Protein AF-A0AAN6QM24-F1 (afdb_monomer)

Secondary structure (DSSP, 8-state):
-HHHHHHHHHHHHHHS---------------------------SSTT-SS-----TTS-------HHHHHHHHHHHHHHHHHHHHHS-BTTB-TTTTS-TT-TT--HHHHS-HHHHHHHHHHHHHHT--TTTHHHHHHHHHHHHHHHHT-TTGGG--HHHHHHHHHHHHHHHHHHHHS--HHHHHHHHHHHHHHHHHHHHHHHHH-GGGGTTTTT---TTTTTTS-HHHHHHHHHHHHHHHHHHHHHHHHHHHHHHHHHS--S-HHHHHT--EE-BHHHHT--SHHHHHHHHHHS---EE-TT--HHHHHHS-GGGB-HHHHHHHHHHH-HHHHHHHHGGG-

Organism: NCBI:txid2074819

Structure (mmCIF, N/CA/C/O backbone):
data_AF-A0AAN6QM24-F1
#
_entry.id   AF-A0AAN6QM24-F1
#
loop_
_atom_site.group_PDB
_atom_site.id
_atom_site.type_symbol
_atom_site.label_atom_id
_atom_site.label_alt_id
_atom_site.label_comp_id
_atom_site.label_asym_id
_atom_site.label_entity_id
_atom_site.label_seq_id
_atom_site.pdbx_PDB_ins_code
_atom_site.Cartn_x
_atom_site.Cartn_y
_atom_site.Cartn_z
_atom_site.occupancy
_atom_site.B_iso_or_equiv
_atom_site.auth_seq_id
_atom_site.auth_comp_id
_atom_site.auth_asym_id
_atom_site.auth_atom_id
_atom_site.pdbx_PDB_model_num
ATOM 1 N N . MET A 1 1 ? -23.789 6.899 7.681 1.00 49.16 1 MET A N 1
ATOM 2 C CA . MET A 1 1 ? -23.040 5.929 8.513 1.00 49.16 1 MET A CA 1
ATOM 3 C C . MET A 1 1 ? -23.593 4.501 8.429 1.00 49.16 1 MET A C 1
ATOM 5 O O . MET A 1 1 ? -22.771 3.600 8.498 1.00 49.16 1 MET A O 1
ATOM 9 N N . SER A 1 2 ? -24.904 4.261 8.225 1.00 63.81 2 SER A N 1
ATOM 10 C CA . SER A 1 2 ? -25.456 2.887 8.166 1.00 63.81 2 SER A CA 1
ATOM 11 C C . SER A 1 2 ? -24.995 2.072 6.949 1.00 63.81 2 SER A C 1
ATOM 13 O O . SER A 1 2 ? -24.494 0.975 7.130 1.00 63.81 2 SER A O 1
ATOM 15 N N . ALA A 1 3 ? -25.017 2.632 5.733 1.00 61.34 3 ALA A N 1
ATOM 16 C CA . ALA A 1 3 ? -24.762 1.868 4.502 1.00 61.34 3 ALA A CA 1
ATOM 17 C C . ALA A 1 3 ? -23.391 1.156 4.431 1.00 61.34 3 ALA A C 1
ATOM 19 O O . ALA A 1 3 ? -23.300 0.043 3.916 1.00 61.34 3 ALA A O 1
ATOM 20 N N . PHE A 1 4 ? -22.323 1.764 4.962 1.00 67.75 4 PHE A N 1
ATOM 21 C CA . PHE A 1 4 ? -21.000 1.125 5.004 1.00 67.75 4 PHE A CA 1
ATOM 22 C C . PHE A 1 4 ? -20.905 0.053 6.096 1.00 67.75 4 PHE A C 1
ATOM 24 O O . PHE A 1 4 ? -20.277 -0.984 5.899 1.00 67.75 4 PHE A O 1
ATOM 31 N N . GLN A 1 5 ? -21.555 0.281 7.240 1.00 71.38 5 GLN A N 1
ATOM 32 C CA . GLN A 1 5 ? -21.643 -0.718 8.301 1.00 71.38 5 GLN A CA 1
ATOM 33 C C . GLN A 1 5 ? -22.450 -1.931 7.817 1.00 71.38 5 GLN A C 1
ATOM 35 O O . GLN A 1 5 ? -22.009 -3.059 8.005 1.00 71.38 5 GLN A O 1
ATOM 40 N N . ASP A 1 6 ? -23.551 -1.705 7.098 1.00 64.94 6 ASP A N 1
ATOM 41 C CA . ASP A 1 6 ? -24.353 -2.749 6.452 1.00 64.94 6 ASP A CA 1
ATOM 42 C C . ASP A 1 6 ? -23.541 -3.501 5.387 1.00 64.94 6 ASP A C 1
ATOM 44 O O . ASP A 1 6 ? -23.640 -4.721 5.264 1.00 64.94 6 ASP A O 1
ATOM 48 N N . PHE A 1 7 ? -22.687 -2.795 4.639 1.00 73.94 7 PHE A N 1
ATOM 49 C CA . PHE A 1 7 ? -21.752 -3.411 3.700 1.00 73.94 7 PHE A CA 1
ATOM 50 C C . PHE A 1 7 ? -20.745 -4.328 4.411 1.00 73.94 7 PHE A C 1
ATOM 52 O O . PHE A 1 7 ? -20.595 -5.482 4.009 1.00 73.94 7 PHE A O 1
ATOM 59 N N . LEU A 1 8 ? -20.101 -3.868 5.489 1.00 70.44 8 LEU A N 1
ATOM 60 C CA . LEU A 1 8 ? -19.164 -4.691 6.262 1.00 70.44 8 LEU A CA 1
ATOM 61 C C . LEU A 1 8 ? -19.859 -5.855 6.988 1.00 70.44 8 LEU A C 1
ATOM 63 O O . LEU A 1 8 ? -19.313 -6.955 7.032 1.00 70.44 8 LEU A O 1
ATOM 67 N N . HIS A 1 9 ? -21.073 -5.658 7.509 1.00 69.00 9 HIS A N 1
ATOM 68 C CA . HIS A 1 9 ? -21.876 -6.748 8.068 1.00 69.00 9 HIS A CA 1
ATOM 69 C C . HIS A 1 9 ? -22.249 -7.775 7.000 1.00 69.00 9 HIS A C 1
ATOM 71 O O . HIS A 1 9 ? -22.127 -8.970 7.252 1.00 69.00 9 HIS A O 1
ATOM 77 N N . GLY A 1 10 ? -22.621 -7.331 5.797 1.00 61.88 10 GLY A N 1
ATOM 78 C CA . GLY A 1 10 ? -22.849 -8.212 4.653 1.00 61.88 10 GLY A CA 1
ATOM 79 C C . GLY A 1 10 ? -21.607 -9.025 4.280 1.00 61.88 10 GLY A C 1
ATOM 80 O O . GLY A 1 10 ? -21.727 -10.208 3.984 1.00 61.88 10 GLY A O 1
ATOM 81 N N . LEU A 1 11 ? -20.408 -8.435 4.360 1.00 61.66 11 LEU A N 1
ATOM 82 C CA . LEU A 1 11 ? -19.149 -9.167 4.169 1.00 61.66 11 LEU A CA 1
ATOM 83 C C . LEU A 1 11 ? -18.913 -10.223 5.253 1.00 61.66 11 LEU A C 1
ATOM 85 O O . LEU A 1 11 ? -18.514 -11.339 4.938 1.00 61.66 11 LEU A O 1
ATOM 89 N N . ASN A 1 12 ? -19.164 -9.882 6.518 1.00 60.09 12 ASN A N 1
ATOM 90 C CA . ASN A 1 12 ? -19.006 -10.820 7.630 1.00 60.09 12 ASN A CA 1
ATOM 91 C C . ASN A 1 12 ? -20.017 -11.979 7.543 1.00 60.09 12 ASN A C 1
ATOM 93 O O . ASN A 1 12 ? -19.652 -13.118 7.814 1.00 60.09 12 ASN A O 1
ATOM 97 N N . ALA A 1 13 ? -21.248 -11.712 7.094 1.00 48.22 13 ALA A N 1
ATOM 98 C CA . ALA A 1 13 ? -22.290 -12.724 6.904 1.00 48.22 13 ALA A CA 1
ATOM 99 C C . ALA A 1 13 ? -22.003 -13.700 5.744 1.00 48.22 13 ALA A C 1
ATOM 101 O O . ALA A 1 13 ? -22.492 -14.825 5.758 1.00 48.22 13 ALA A O 1
ATOM 102 N N . LEU A 1 14 ? -21.207 -13.291 4.750 1.00 44.22 14 LEU A N 1
ATOM 103 C CA . LEU A 1 14 ? -20.779 -14.150 3.636 1.00 44.22 14 LEU A CA 1
ATOM 104 C C . LEU A 1 14 ? -19.553 -15.021 3.978 1.00 44.22 14 LEU A C 1
ATOM 106 O O . LEU A 1 14 ? -19.261 -15.958 3.241 1.00 44.22 14 LEU A O 1
ATOM 110 N N . GLY A 1 15 ? -18.835 -14.718 5.068 1.00 39.12 15 GLY A N 1
ATOM 111 C CA . GLY A 1 15 ? -17.582 -15.381 5.459 1.00 39.12 15 GLY A CA 1
ATOM 112 C C . GLY A 1 15 ? -17.659 -16.293 6.690 1.00 39.12 15 GLY A C 1
ATOM 113 O O . GLY A 1 15 ? -16.655 -16.906 7.039 1.00 39.12 15 GLY A O 1
ATOM 114 N N . GLY A 1 16 ? -18.808 -16.406 7.360 1.00 30.83 16 GLY A N 1
ATOM 115 C CA . GLY A 1 16 ? -18.938 -17.218 8.570 1.00 30.83 16 GLY A CA 1
ATOM 116 C C . GLY A 1 16 ? -20.392 -17.448 8.964 1.00 30.83 16 GLY A C 1
ATOM 117 O O . GLY A 1 16 ? -21.209 -16.531 8.923 1.00 30.83 16 GLY A O 1
ATOM 118 N N . GLY A 1 17 ? -20.704 -18.697 9.317 1.00 30.00 17 GLY A N 1
ATOM 119 C CA . GLY A 1 17 ? -22.020 -19.120 9.778 1.00 30.00 17 GLY A CA 1
ATOM 120 C C . GLY A 1 17 ? -22.522 -18.305 10.970 1.00 30.00 17 GLY A C 1
ATOM 121 O O . GLY A 1 17 ? -21.759 -17.878 11.830 1.00 30.00 17 GLY A O 1
ATOM 122 N N . SER A 1 18 ? -23.836 -18.110 10.958 1.00 30.17 18 SER A N 1
ATOM 123 C CA . SER A 1 18 ? -24.695 -17.516 11.981 1.00 30.17 18 SER A CA 1
ATOM 124 C C . SER A 1 18 ? -24.145 -17.486 13.413 1.00 30.17 18 SER A C 1
ATOM 126 O O . SER A 1 18 ? -24.020 -18.535 14.043 1.00 30.17 18 SER A O 1
ATOM 128 N N . SER A 1 19 ? -24.043 -16.276 13.964 1.00 26.77 19 SER A N 1
ATOM 129 C CA . SER A 1 19 ? -24.206 -16.020 15.398 1.00 26.77 19 SER A CA 1
ATOM 130 C C . SER A 1 19 ? -24.967 -14.708 15.581 1.00 26.77 19 SER A C 1
ATOM 132 O O . SER A 1 19 ? -24.427 -13.616 15.432 1.00 26.77 19 SER A O 1
ATOM 134 N N . THR A 1 20 ? -26.262 -14.818 15.851 1.00 30.14 20 THR A N 1
ATOM 135 C CA . THR A 1 20 ? -27.113 -13.734 16.350 1.00 30.14 20 THR A CA 1
ATOM 136 C C . THR A 1 20 ? -26.843 -13.490 17.832 1.00 30.14 20 THR A C 1
ATOM 138 O O . THR A 1 20 ? -26.965 -14.438 18.602 1.00 30.14 20 THR A O 1
ATOM 141 N N . SER A 1 21 ? -26.650 -12.235 18.254 1.00 27.64 21 SER A N 1
ATOM 142 C CA . SER A 1 21 ? -27.151 -11.773 19.561 1.00 27.64 21 SER A CA 1
ATOM 143 C C . SER A 1 21 ? -27.136 -10.248 19.731 1.00 27.64 21 SER A C 1
ATOM 145 O O . SER A 1 21 ? -26.090 -9.610 19.721 1.00 27.64 21 SER A O 1
ATOM 147 N N . ASN A 1 22 ? -28.355 -9.731 19.892 1.00 24.91 22 ASN A N 1
ATOM 148 C CA . ASN A 1 22 ? -28.888 -8.633 20.706 1.00 24.91 22 ASN A CA 1
ATOM 149 C C . ASN A 1 22 ? -28.034 -7.446 21.205 1.00 24.91 22 ASN A C 1
ATOM 151 O O . ASN A 1 22 ? -27.002 -7.563 21.852 1.00 24.91 22 ASN A O 1
ATOM 155 N N . THR A 1 23 ? -28.676 -6.290 21.014 1.00 30.22 23 THR A N 1
ATOM 156 C CA . THR A 1 23 ? -28.531 -4.953 21.606 1.00 30.22 23 THR A CA 1
ATOM 157 C C . THR A 1 23 ? -28.313 -4.882 23.118 1.00 30.22 23 THR A C 1
ATOM 159 O O . THR A 1 23 ? -29.098 -5.449 23.874 1.00 30.22 23 THR A O 1
ATOM 162 N N . THR A 1 24 ? -27.442 -3.954 23.531 1.00 24.12 24 THR A N 1
ATOM 163 C CA . THR A 1 24 ? -27.661 -3.086 24.704 1.00 24.12 24 THR A CA 1
ATOM 164 C C . THR A 1 24 ? -27.102 -1.687 24.444 1.00 24.12 24 THR A C 1
ATOM 166 O O . THR A 1 24 ? -25.939 -1.511 24.096 1.00 24.12 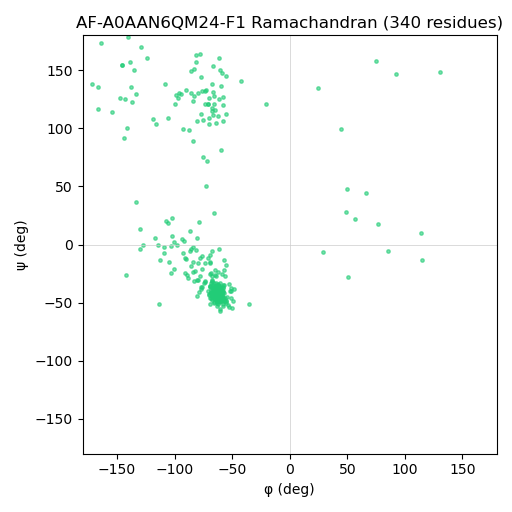24 THR A O 1
ATOM 169 N N . SER A 1 25 ? -27.968 -0.691 24.609 1.00 26.22 25 SER A N 1
ATOM 170 C CA . SER A 1 25 ? -27.684 0.742 24.612 1.00 26.22 25 SER A CA 1
ATOM 171 C C . SER A 1 25 ? -26.951 1.163 25.888 1.00 26.22 25 SER A C 1
ATOM 173 O O . SER A 1 25 ? -27.423 0.852 26.980 1.00 26.22 25 SER A O 1
ATOM 175 N N . ALA A 1 26 ? -25.878 1.946 25.761 1.00 24.28 26 ALA A N 1
ATOM 176 C CA . ALA A 1 26 ? -25.302 2.696 26.873 1.00 24.28 26 ALA A CA 1
ATOM 177 C C . ALA A 1 26 ? -24.935 4.119 26.428 1.00 24.28 26 ALA A C 1
ATOM 179 O O . ALA A 1 26 ? -24.199 4.335 25.467 1.00 24.28 26 ALA A O 1
ATOM 180 N N . SER A 1 27 ? -25.520 5.079 27.136 1.00 25.20 27 SER A N 1
ATOM 181 C CA . SER A 1 27 ? -25.300 6.520 27.080 1.00 25.20 27 SER A CA 1
ATOM 182 C C . SER A 1 27 ? -24.096 6.952 27.920 1.00 25.20 27 SER A C 1
ATOM 184 O O . SER A 1 27 ? -23.860 6.349 28.966 1.00 25.20 27 SER A O 1
ATOM 186 N N . ASN A 1 28 ? -23.457 8.053 27.493 1.00 25.64 28 ASN A N 1
ATOM 187 C CA . ASN A 1 28 ? -22.648 9.060 28.225 1.00 25.64 28 ASN A CA 1
ATOM 188 C C . ASN A 1 28 ? -21.306 9.286 27.507 1.00 25.64 28 ASN A C 1
ATOM 190 O O . ASN A 1 28 ? -20.761 8.365 26.918 1.00 25.64 28 ASN A O 1
ATOM 194 N N . SER A 1 29 ? -20.653 10.442 27.493 1.00 24.70 29 SER A N 1
ATOM 195 C CA . SER A 1 29 ? -20.898 11.825 27.925 1.00 24.70 29 SER A CA 1
ATOM 196 C C . SER A 1 29 ? -19.701 12.602 27.353 1.00 24.70 29 SER A C 1
ATOM 198 O O . SER A 1 29 ? -18.582 12.087 27.385 1.00 24.70 29 SER A O 1
ATOM 200 N N . ALA A 1 30 ? -19.911 13.796 26.800 1.00 25.52 30 ALA A N 1
ATOM 201 C CA . ALA A 1 30 ? -18.850 14.567 26.158 1.00 25.52 30 ALA A CA 1
ATOM 202 C C . ALA A 1 30 ? -17.832 15.103 27.180 1.00 25.52 30 ALA A C 1
ATOM 204 O O . ALA A 1 30 ? -18.200 15.797 28.124 1.00 25.52 30 ALA A O 1
ATOM 205 N N . GLY A 1 31 ? -16.552 14.810 26.949 1.00 24.53 31 GLY A N 1
ATOM 206 C CA . GLY A 1 31 ? -15.413 15.445 27.605 1.00 24.53 31 GLY A CA 1
ATOM 207 C C . GLY A 1 31 ? -14.591 16.199 26.567 1.00 24.53 31 GLY A C 1
ATOM 208 O O . GLY A 1 31 ? -13.886 15.597 25.763 1.00 24.53 31 GLY A O 1
ATOM 209 N N . THR A 1 32 ? -14.722 17.521 26.557 1.00 28.17 32 THR A N 1
ATOM 210 C CA . THR A 1 32 ? -13.918 18.450 25.759 1.00 28.17 32 THR A CA 1
ATOM 211 C C . THR A 1 32 ? -12.496 18.530 26.310 1.00 28.17 32 THR A C 1
ATOM 213 O O . THR A 1 32 ? -12.304 18.940 27.453 1.00 28.17 32 THR A O 1
ATOM 216 N N . GLY A 1 33 ? -11.504 18.200 25.486 1.00 24.52 33 GLY A N 1
ATOM 217 C CA . GLY A 1 33 ? -10.089 18.416 25.778 1.00 24.52 33 GLY A CA 1
ATOM 218 C C . GLY A 1 33 ? -9.345 18.784 24.501 1.00 24.52 33 GLY A C 1
ATOM 219 O O . GLY A 1 33 ? -8.910 17.910 23.760 1.00 24.52 33 GLY A O 1
ATOM 220 N N . SER A 1 34 ? -9.240 20.083 24.221 1.00 31.75 34 SER A N 1
ATOM 221 C CA . SER A 1 34 ? -8.378 20.615 23.168 1.00 31.75 34 SER A CA 1
ATOM 222 C C . SER A 1 34 ? -6.955 20.790 23.695 1.00 31.75 34 SER A C 1
ATOM 224 O O . SER A 1 34 ? -6.753 21.579 24.615 1.00 31.75 34 SER A O 1
ATOM 226 N N . THR A 1 35 ? -5.968 20.171 23.053 1.00 28.55 35 THR A N 1
ATOM 227 C CA . THR A 1 35 ? -4.580 20.664 23.029 1.00 28.55 35 THR A CA 1
ATOM 228 C C . THR A 1 35 ? -3.960 20.291 21.692 1.00 28.55 35 THR A C 1
ATOM 230 O O . THR A 1 35 ? -4.043 19.143 21.263 1.00 28.55 35 THR A O 1
ATOM 233 N N . GLY A 1 36 ? -3.432 21.300 21.004 1.00 28.80 36 GLY A N 1
ATOM 234 C CA . GLY A 1 36 ? -3.181 21.268 19.574 1.00 28.80 36 GLY A CA 1
ATOM 235 C C . GLY A 1 36 ? -1.906 20.568 19.112 1.00 28.80 36 GLY A C 1
ATOM 236 O O . GLY A 1 36 ? -0.933 20.382 19.835 1.00 28.80 36 GLY A O 1
ATOM 237 N N . THR A 1 37 ? -1.916 20.272 17.820 1.00 27.30 37 THR A N 1
ATOM 238 C CA . THR A 1 37 ? -0.749 20.269 16.937 1.00 27.30 37 THR A CA 1
ATOM 239 C C . THR A 1 37 ? -1.302 20.519 15.537 1.00 27.30 37 THR A C 1
ATOM 241 O O . THR A 1 37 ? -2.118 19.750 15.036 1.00 27.30 37 THR A O 1
ATOM 244 N N . TRP A 1 38 ? -0.957 21.667 14.952 1.00 26.06 38 TRP A N 1
ATOM 245 C CA . TRP A 1 38 ? -1.356 22.031 13.594 1.00 26.06 38 TRP A CA 1
ATOM 246 C C . TRP A 1 38 ? -0.726 21.040 12.609 1.00 26.06 38 TRP A C 1
ATOM 248 O O . TRP A 1 38 ? 0.468 21.119 12.332 1.00 26.06 38 TRP A O 1
ATOM 258 N N . VAL A 1 39 ? -1.524 20.119 12.073 1.00 35.81 39 VAL A N 1
ATOM 259 C CA . VAL A 1 39 ? -1.216 19.443 10.809 1.00 35.81 39 VAL A CA 1
ATOM 260 C C . VAL A 1 39 ? -1.997 20.197 9.737 1.00 35.81 39 VAL A C 1
ATOM 262 O O . VAL A 1 39 ? -3.202 20.384 9.922 1.00 35.81 39 VAL A O 1
ATOM 265 N N . PRO A 1 40 ? -1.367 20.687 8.654 1.00 29.52 40 PRO A N 1
ATOM 266 C CA . PRO A 1 40 ? -2.103 21.377 7.607 1.00 29.52 40 PRO A CA 1
ATOM 267 C C . PRO A 1 40 ? -3.178 20.436 7.063 1.00 29.52 40 PRO A C 1
ATOM 269 O O . PRO A 1 40 ? -2.876 19.343 6.583 1.00 29.52 40 PRO A O 1
ATOM 272 N N . VAL A 1 41 ? -4.439 20.848 7.174 1.00 33.53 41 VAL A N 1
ATOM 273 C CA . VAL A 1 41 ? -5.546 20.191 6.486 1.00 33.53 41 VAL A CA 1
ATOM 274 C C . VAL A 1 41 ? -5.370 20.519 5.010 1.00 33.53 41 VAL A C 1
ATOM 276 O O . VAL A 1 41 ? -5.622 21.645 4.594 1.00 33.53 41 VAL A O 1
ATOM 279 N N . VAL A 1 42 ? -4.888 19.555 4.230 1.00 36.56 42 VAL A N 1
ATOM 280 C CA . VAL A 1 42 ? -4.871 19.672 2.771 1.00 36.56 42 VAL A CA 1
ATOM 281 C C . VAL A 1 42 ? -6.308 19.460 2.299 1.00 36.56 42 VAL A C 1
ATOM 283 O O . VAL A 1 42 ? -6.842 18.354 2.408 1.00 36.56 42 VAL A O 1
ATOM 286 N N . SER A 1 43 ? -6.969 20.534 1.864 1.00 33.69 43 SER A N 1
ATOM 287 C CA . SER A 1 43 ? -8.343 20.470 1.369 1.00 33.69 43 SER A CA 1
ATOM 288 C C . SER A 1 43 ? -8.371 20.100 -0.110 1.00 33.69 43 SER A C 1
ATOM 290 O O . SER A 1 43 ? -7.708 20.734 -0.919 1.00 33.69 43 SER A O 1
ATOM 292 N N . ASP A 1 44 ? -9.201 19.110 -0.429 1.00 37.16 44 ASP A N 1
ATOM 293 C CA . ASP A 1 44 ? -9.912 18.906 -1.698 1.00 37.16 44 ASP A CA 1
ATOM 294 C C . ASP A 1 44 ? -9.111 19.118 -3.002 1.00 37.16 44 ASP A C 1
ATOM 296 O O . ASP A 1 44 ? -9.015 20.232 -3.488 1.00 37.16 44 ASP A O 1
ATOM 300 N N . TYR A 1 45 ? -8.636 18.020 -3.612 1.00 44.97 45 TYR A N 1
ATOM 301 C CA . TYR A 1 45 ? -8.208 17.825 -5.021 1.00 44.97 45 TYR A CA 1
ATOM 302 C C . TYR A 1 45 ? -7.207 18.790 -5.697 1.00 44.97 45 TYR A C 1
ATOM 304 O O . TYR A 1 45 ? -6.498 18.340 -6.596 1.00 44.97 45 TYR A O 1
ATOM 312 N N . GLY A 1 46 ? -7.112 20.059 -5.308 1.00 43.47 46 GLY A N 1
ATOM 313 C CA . GLY A 1 46 ? -6.257 21.084 -5.908 1.00 43.47 46 GLY A CA 1
ATOM 314 C C . GLY A 1 46 ? -4.797 21.017 -5.470 1.00 43.47 46 GLY A C 1
ATOM 315 O O . GLY A 1 46 ? -3.943 21.561 -6.157 1.00 43.47 46 GLY A O 1
ATOM 316 N N . ASP A 1 47 ? -4.508 20.292 -4.388 1.00 45.06 47 ASP A N 1
ATOM 317 C CA . ASP A 1 47 ? -3.187 20.260 -3.753 1.00 45.06 47 ASP A CA 1
ATOM 318 C C . ASP A 1 47 ? -2.422 18.945 -3.989 1.00 45.06 47 ASP A C 1
ATOM 320 O O . ASP A 1 47 ? -1.497 18.621 -3.243 1.00 45.06 47 ASP A O 1
ATOM 324 N N . ASN A 1 48 ? -2.773 18.150 -5.013 1.00 51.75 48 ASN A N 1
ATOM 325 C CA . ASN A 1 48 ? -1.824 17.139 -5.491 1.00 51.75 48 ASN A CA 1
ATOM 326 C C . ASN A 1 48 ? -0.611 17.903 -6.058 1.00 51.75 48 ASN A C 1
ATOM 328 O O . ASN A 1 48 ? -0.776 18.612 -7.050 1.00 51.75 48 ASN A O 1
ATOM 332 N N . PRO A 1 49 ? 0.599 17.781 -5.473 1.00 53.72 49 PRO A N 1
ATOM 333 C CA . PRO A 1 49 ? 1.758 18.563 -5.905 1.00 53.72 49 PRO A CA 1
ATOM 334 C C . PRO A 1 49 ? 2.240 18.175 -7.306 1.00 53.72 49 PRO A C 1
ATOM 336 O O . PRO A 1 49 ? 3.172 18.777 -7.835 1.00 53.72 49 PRO A O 1
ATOM 339 N N . TRP A 1 50 ? 1.650 17.134 -7.891 1.00 57.97 50 TRP A N 1
ATOM 340 C CA . TRP A 1 50 ? 1.962 16.685 -9.227 1.00 57.97 50 TRP A CA 1
ATOM 341 C C . TRP A 1 50 ? 0.988 17.329 -10.197 1.00 57.97 50 TRP A C 1
ATOM 343 O O . TRP A 1 50 ? -0.223 17.201 -9.990 1.00 57.97 50 TRP A O 1
ATOM 353 N N . PRO A 1 51 ? 1.478 17.958 -11.281 1.00 48.34 51 PRO A N 1
ATOM 354 C CA . PRO A 1 51 ? 0.617 18.240 -12.408 1.00 48.34 51 PRO A CA 1
ATOM 355 C C . PRO A 1 51 ? 0.065 16.889 -12.855 1.00 48.34 51 PRO A C 1
ATOM 357 O O . PRO A 1 51 ? 0.794 16.044 -13.372 1.00 48.34 51 PRO A O 1
ATOM 360 N N . ILE A 1 52 ? -1.210 16.647 -12.556 1.00 51.38 52 ILE A N 1
ATOM 361 C CA . ILE A 1 52 ? -1.941 15.507 -13.087 1.00 51.38 52 ILE A CA 1
ATOM 362 C C . ILE A 1 52 ? -1.785 15.671 -14.594 1.00 51.38 52 ILE A C 1
ATOM 364 O O . ILE A 1 52 ? -2.245 16.675 -15.148 1.00 51.38 52 ILE A O 1
ATOM 368 N N . PHE A 1 53 ? -1.052 14.766 -15.243 1.00 44.66 53 PHE A N 1
ATOM 369 C CA . PHE A 1 53 ? -0.928 14.761 -16.692 1.00 44.66 53 PHE A CA 1
ATOM 370 C C . PHE A 1 53 ? -2.277 14.298 -17.240 1.00 44.66 53 PHE A C 1
ATOM 372 O O . PHE A 1 53 ? -2.404 13.181 -17.733 1.00 44.66 53 PHE A O 1
ATOM 379 N N . PHE A 1 54 ? -3.292 15.164 -17.134 1.00 41.97 54 PHE A N 1
ATOM 380 C CA . PHE A 1 54 ? -4.589 15.026 -17.770 1.00 41.97 54 PHE A CA 1
ATOM 381 C C . PHE A 1 54 ? -4.359 14.981 -19.277 1.00 41.97 54 PHE A C 1
ATOM 383 O O . PHE A 1 54 ? -4.497 15.966 -19.994 1.00 41.97 54 PHE A O 1
ATOM 390 N N . ASN A 1 55 ? -4.002 13.810 -19.771 1.00 40.91 55 ASN A N 1
ATOM 391 C CA . ASN A 1 55 ? -4.251 13.438 -21.137 1.00 40.91 55 ASN A CA 1
ATOM 392 C C . ASN A 1 55 ? -5.399 12.438 -21.054 1.00 40.91 55 ASN A C 1
ATOM 394 O O . ASN A 1 55 ? -5.220 11.356 -20.509 1.00 40.91 55 ASN A O 1
ATOM 398 N N . ALA A 1 56 ? -6.597 12.819 -21.492 1.00 44.25 56 ALA A N 1
ATOM 399 C CA . ALA A 1 56 ? -7.879 12.144 -21.237 1.00 44.25 56 ALA A CA 1
ATOM 400 C C . ALA A 1 56 ? -8.039 10.730 -21.862 1.00 44.25 56 ALA A C 1
ATOM 402 O O . ALA A 1 56 ? -9.143 10.303 -22.177 1.00 44.25 56 ALA A O 1
ATOM 403 N N . SER A 1 57 ? -6.941 10.007 -22.076 1.00 50.69 57 SER A N 1
ATOM 404 C CA . SER A 1 57 ? -6.847 8.732 -22.786 1.00 50.69 57 SER A CA 1
ATOM 405 C C . SER A 1 57 ? -6.705 7.497 -21.883 1.00 50.69 57 SER A C 1
ATOM 407 O O . SER A 1 57 ? -6.648 6.383 -22.399 1.00 50.69 57 SER A O 1
ATOM 409 N N . GLY A 1 58 ? -6.643 7.663 -20.557 1.00 51.31 58 GLY A N 1
ATOM 410 C CA . GLY A 1 58 ? -6.692 6.547 -19.601 1.00 51.31 58 GLY A CA 1
ATOM 411 C C . GLY A 1 58 ? -8.131 6.077 -19.329 1.00 51.31 58 GLY A C 1
ATOM 412 O O . GLY A 1 58 ? -9.068 6.855 -19.520 1.00 51.31 58 GLY A O 1
ATOM 413 N N . PRO A 1 59 ? -8.350 4.825 -18.885 1.00 58.03 59 PRO A N 1
ATOM 414 C CA . PRO A 1 59 ? -9.687 4.347 -18.544 1.00 58.03 59 PRO A CA 1
ATOM 415 C C . PRO A 1 59 ? -10.265 5.169 -17.385 1.00 58.03 59 PRO A C 1
ATOM 417 O O . PRO A 1 59 ? -9.811 5.067 -16.249 1.00 58.03 59 PRO A O 1
ATOM 420 N N . ALA A 1 60 ? -11.285 5.983 -17.660 1.00 54.78 60 ALA A N 1
ATOM 421 C CA . ALA A 1 60 ? -11.971 6.777 -16.646 1.00 54.78 60 ALA A CA 1
ATOM 422 C C . ALA A 1 60 ? -12.902 5.884 -15.813 1.00 54.78 60 ALA A C 1
ATOM 424 O O . ALA A 1 60 ? -14.118 5.903 -16.002 1.00 54.78 60 ALA A O 1
ATOM 425 N N . ASN A 1 61 ? -12.347 5.076 -14.904 1.00 59.19 61 ASN A N 1
ATOM 426 C CA . ASN A 1 61 ? -13.185 4.285 -14.011 1.00 59.19 61 ASN A CA 1
ATOM 427 C C . ASN A 1 61 ? -13.614 5.125 -12.802 1.00 59.19 61 ASN A C 1
ATOM 429 O O . ASN A 1 61 ? -12.935 5.186 -11.778 1.00 59.19 61 ASN A O 1
ATOM 433 N N . THR A 1 62 ? -14.740 5.822 -12.942 1.00 61.97 62 THR A N 1
ATOM 434 C CA . THR A 1 62 ? -15.346 6.629 -11.870 1.00 61.97 62 THR A CA 1
ATOM 435 C C . THR A 1 62 ? -16.266 5.811 -10.962 1.00 61.97 62 THR A C 1
ATOM 437 O O . THR A 1 62 ? -16.735 6.322 -9.945 1.00 61.97 62 THR A O 1
ATOM 440 N N . SER A 1 63 ? -16.506 4.538 -11.296 1.00 69.25 63 SER A N 1
ATOM 441 C CA . SER A 1 63 ? -17.385 3.636 -10.551 1.00 69.25 63 SER A CA 1
ATOM 442 C C . SER A 1 63 ? -16.781 2.242 -10.416 1.00 69.25 63 SER A C 1
ATOM 444 O O . SER A 1 63 ? -16.321 1.665 -11.390 1.00 69.25 63 SER A O 1
ATOM 446 N N . ILE A 1 64 ? -16.853 1.653 -9.226 1.00 82.75 64 ILE A N 1
ATOM 447 C CA . ILE A 1 64 ? -16.491 0.252 -8.998 1.00 82.75 64 ILE A CA 1
ATOM 448 C C . ILE A 1 64 ? -17.760 -0.565 -8.746 1.00 82.75 64 ILE A C 1
ATOM 450 O O . ILE A 1 64 ? -18.661 -0.115 -8.034 1.00 82.75 64 ILE A O 1
ATOM 454 N N . SER A 1 65 ? -17.850 -1.763 -9.326 1.00 87.62 65 SER A N 1
ATOM 455 C CA . SER A 1 65 ? -18.976 -2.661 -9.065 1.00 87.62 65 SER A CA 1
ATOM 456 C C . SER A 1 65 ? -18.957 -3.144 -7.609 1.00 87.62 65 SER A C 1
ATOM 458 O O . SER A 1 65 ? -17.901 -3.232 -6.972 1.00 87.62 65 SER A O 1
ATOM 460 N N . ARG A 1 66 ? -20.128 -3.494 -7.060 1.00 88.44 66 ARG A N 1
ATOM 461 C CA . ARG A 1 66 ? -20.220 -4.035 -5.695 1.00 88.44 66 ARG A CA 1
ATOM 462 C C . ARG A 1 66 ? -19.349 -5.291 -5.507 1.00 88.44 66 ARG A C 1
ATOM 464 O O . ARG A 1 66 ? -18.624 -5.313 -4.515 1.00 88.44 66 ARG A O 1
ATOM 471 N N . PRO A 1 67 ? -19.341 -6.290 -6.417 1.00 91.88 67 PRO A N 1
ATOM 472 C CA . PRO A 1 67 ? -18.465 -7.455 -6.281 1.00 91.88 67 PRO A CA 1
ATOM 473 C C . PRO A 1 67 ? -16.969 -7.102 -6.261 1.00 91.88 67 PRO A C 1
ATOM 475 O O . PRO A 1 67 ? -16.234 -7.635 -5.433 1.00 91.88 67 PRO A O 1
ATOM 478 N N . SER A 1 68 ? -16.519 -6.160 -7.099 1.00 92.19 68 SER A N 1
ATOM 479 C CA . SER A 1 68 ? -15.128 -5.682 -7.077 1.00 92.19 68 SER A CA 1
ATOM 480 C C . SER A 1 68 ? -14.777 -4.987 -5.764 1.00 92.19 68 SER A C 1
ATOM 482 O O . SER A 1 68 ? -13.724 -5.244 -5.192 1.00 92.19 68 SER A O 1
ATOM 484 N N . MET A 1 69 ? -15.669 -4.145 -5.240 1.00 91.19 69 MET A N 1
ATOM 485 C CA . MET A 1 69 ? -15.461 -3.471 -3.955 1.00 91.19 69 MET A CA 1
ATOM 486 C C . MET A 1 69 ? -15.405 -4.461 -2.784 1.00 91.19 69 MET A C 1
ATOM 488 O O . MET A 1 69 ? -14.540 -4.331 -1.920 1.00 91.19 69 MET A O 1
ATOM 492 N N . VAL A 1 70 ? -16.282 -5.472 -2.778 1.00 91.62 70 VAL A N 1
ATOM 493 C CA . VAL A 1 70 ? -16.243 -6.596 -1.826 1.00 91.62 70 VAL A CA 1
ATOM 494 C C . VAL A 1 70 ? -14.884 -7.293 -1.872 1.00 91.62 70 VAL A C 1
ATOM 496 O O . VAL A 1 70 ? -14.263 -7.474 -0.825 1.00 91.62 70 VAL A O 1
ATOM 499 N N . TYR A 1 71 ? -14.399 -7.615 -3.073 1.00 94.19 71 TYR A N 1
ATOM 500 C CA . TYR A 1 71 ? -13.095 -8.244 -3.267 1.00 94.19 71 TYR A CA 1
ATOM 501 C C . TYR A 1 71 ? -11.946 -7.369 -2.744 1.00 94.19 71 TYR A C 1
ATOM 503 O O . TYR A 1 71 ? -11.111 -7.845 -1.978 1.00 94.19 71 TYR A O 1
ATOM 511 N N . CYS A 1 72 ? -11.901 -6.079 -3.092 1.00 93.25 72 CYS A N 1
ATOM 512 C CA . CYS A 1 72 ? -10.844 -5.181 -2.615 1.00 93.25 72 CYS A CA 1
ATOM 513 C C . CYS A 1 72 ? -10.814 -5.119 -1.082 1.00 93.25 72 CYS A C 1
ATOM 515 O O . CYS A 1 72 ? -9.755 -5.260 -0.473 1.00 93.25 72 CYS A O 1
ATOM 517 N N . VAL A 1 73 ? -11.981 -4.978 -0.445 1.00 93.62 73 VAL A N 1
ATOM 518 C CA . VAL A 1 73 ? -12.076 -4.933 1.020 1.00 93.62 73 VAL A CA 1
ATOM 519 C C . VAL A 1 73 ? -11.657 -6.260 1.652 1.00 93.62 73 VAL A C 1
ATOM 521 O O . VAL A 1 73 ? -10.965 -6.240 2.671 1.00 93.62 73 VAL A O 1
ATOM 524 N N . SER A 1 74 ? -11.990 -7.410 1.054 1.00 94.00 74 SER A N 1
ATOM 525 C CA . SER A 1 74 ? -11.497 -8.697 1.558 1.00 94.00 74 SER A CA 1
ATOM 526 C C . SER A 1 74 ? -9.973 -8.815 1.452 1.00 94.00 74 SER A C 1
ATOM 528 O O . SER A 1 74 ? -9.348 -9.315 2.385 1.00 94.00 74 SER A O 1
ATOM 530 N N . GLN A 1 75 ? -9.358 -8.297 0.378 1.00 94.00 75 GLN A N 1
ATOM 531 C CA . GLN A 1 75 ? -7.895 -8.258 0.257 1.00 94.00 75 GLN A CA 1
ATOM 532 C C . GLN A 1 75 ? -7.264 -7.383 1.350 1.00 94.00 75 GLN A C 1
ATOM 534 O O . GLN A 1 75 ? -6.373 -7.848 2.061 1.00 94.00 75 GLN A O 1
ATOM 539 N N . TYR A 1 76 ? -7.778 -6.165 1.566 1.00 94.31 76 TYR A N 1
ATOM 540 C CA . TYR A 1 76 ? -7.261 -5.255 2.598 1.00 94.31 76 TYR A CA 1
ATOM 541 C C . TYR A 1 76 ? -7.356 -5.833 4.010 1.00 94.31 76 TYR A C 1
ATOM 543 O O . TYR A 1 76 ? -6.434 -5.657 4.803 1.00 94.31 76 TYR A O 1
ATOM 551 N N . ARG A 1 77 ? -8.431 -6.567 4.323 1.00 93.56 77 ARG A N 1
ATOM 552 C CA . ARG A 1 77 ? -8.572 -7.257 5.617 1.00 93.56 77 ARG A CA 1
ATOM 553 C C . ARG A 1 77 ? -7.575 -8.404 5.782 1.00 93.56 77 ARG A C 1
ATOM 555 O O . ARG A 1 77 ? -7.151 -8.678 6.901 1.00 93.56 77 ARG A O 1
ATOM 562 N N . ALA A 1 78 ? -7.188 -9.058 4.689 1.00 92.69 78 ALA A N 1
ATOM 563 C CA . ALA A 1 78 ? -6.278 -10.199 4.712 1.00 92.69 78 ALA A CA 1
ATOM 564 C C . ALA A 1 78 ? -4.790 -9.807 4.774 1.00 92.69 78 ALA A C 1
ATOM 566 O O . ALA A 1 78 ? -3.968 -10.619 5.196 1.00 92.69 78 ALA A O 1
ATOM 567 N N . TRP A 1 79 ? -4.410 -8.598 4.350 1.00 94.12 79 TRP A N 1
ATOM 568 C CA . TRP A 1 79 ? -2.997 -8.209 4.257 1.00 94.12 79 TRP A CA 1
ATOM 569 C C . TRP A 1 79 ? -2.251 -8.097 5.588 1.00 94.12 79 TRP A C 1
ATOM 571 O O . TRP A 1 79 ? -1.126 -8.590 5.627 1.00 94.12 79 TRP A O 1
ATOM 581 N N . PRO A 1 80 ? -2.809 -7.542 6.685 1.00 94.69 80 PRO A N 1
ATOM 582 C CA . PRO A 1 80 ? -2.130 -7.575 7.981 1.00 94.69 80 PRO A CA 1
ATOM 583 C C . PRO A 1 80 ? -1.805 -9.008 8.423 1.00 94.69 80 PRO A C 1
ATOM 585 O O . PRO A 1 80 ? -0.696 -9.280 8.875 1.00 94.69 80 PRO A O 1
ATOM 588 N N . HIS A 1 81 ? -2.740 -9.943 8.213 1.00 93.19 81 HIS A N 1
ATOM 589 C CA . HIS A 1 81 ? -2.525 -11.360 8.500 1.00 93.19 81 HIS A CA 1
ATOM 590 C C . HIS A 1 81 ? -1.415 -11.957 7.632 1.00 93.19 81 HIS A C 1
ATOM 592 O O . HIS A 1 81 ? -0.457 -12.538 8.142 1.00 93.19 81 HIS A O 1
ATOM 598 N N . ARG A 1 82 ? -1.520 -11.792 6.311 1.00 89.50 82 ARG A N 1
ATOM 599 C CA . ARG A 1 82 ? -0.534 -12.337 5.372 1.00 89.50 82 ARG A CA 1
ATOM 600 C C . ARG A 1 82 ? 0.851 -11.758 5.571 1.00 89.50 82 ARG A C 1
ATOM 602 O O . ARG A 1 82 ? 1.820 -12.498 5.482 1.00 89.50 82 ARG A O 1
ATOM 609 N N . TRP A 1 83 ? 0.956 -10.489 5.948 1.00 92.12 83 TRP A N 1
ATOM 610 C CA . TRP A 1 83 ? 2.250 -9.905 6.252 1.00 92.12 83 TRP A CA 1
ATOM 611 C C . TRP A 1 83 ? 2.960 -10.631 7.393 1.00 92.12 83 TRP A C 1
ATOM 613 O O . TRP A 1 83 ? 4.155 -10.892 7.296 1.00 92.12 83 TRP A O 1
ATOM 623 N N . VAL A 1 84 ? 2.229 -10.999 8.448 1.00 92.50 84 VAL A N 1
ATOM 624 C CA . VAL A 1 84 ? 2.792 -11.722 9.595 1.00 92.50 84 VAL A CA 1
ATOM 625 C C . VAL A 1 84 ? 3.211 -13.141 9.216 1.00 92.50 84 VAL A C 1
ATOM 627 O O . VAL A 1 84 ? 4.256 -13.605 9.665 1.00 92.50 84 VAL A O 1
ATOM 630 N N . VAL A 1 85 ? 2.426 -13.818 8.375 1.00 89.44 85 VAL A N 1
ATOM 631 C CA . VAL A 1 85 ? 2.681 -15.212 7.975 1.00 89.44 85 VAL A CA 1
ATOM 632 C C . VAL A 1 85 ? 3.773 -15.326 6.906 1.00 89.44 85 VAL A C 1
ATOM 634 O O . VAL A 1 85 ? 4.618 -16.214 6.975 1.00 89.44 85 VAL A O 1
ATOM 637 N N . GLU A 1 86 ? 3.781 -14.429 5.924 1.00 86.44 86 GLU A N 1
ATOM 638 C CA . GLU A 1 86 ? 4.602 -14.534 4.709 1.00 86.44 86 GLU A CA 1
ATOM 639 C C . GLU A 1 86 ? 5.758 -13.520 4.672 1.00 86.44 86 GLU A C 1
ATOM 641 O O . GLU A 1 86 ? 6.607 -13.567 3.778 1.00 86.44 86 GLU A O 1
ATOM 646 N N . ALA A 1 87 ? 5.810 -12.591 5.635 1.00 82.81 87 ALA A N 1
ATOM 647 C CA . ALA A 1 87 ? 6.762 -11.478 5.695 1.00 82.81 87 ALA A CA 1
ATOM 648 C C . ALA A 1 87 ? 6.744 -10.563 4.452 1.00 82.81 87 ALA A C 1
ATOM 650 O O . ALA A 1 87 ? 7.709 -9.845 4.183 1.00 82.81 87 ALA A O 1
ATOM 651 N N . THR A 1 88 ? 5.643 -10.551 3.697 1.00 85.44 88 THR A N 1
ATOM 652 C CA . THR A 1 88 ? 5.443 -9.670 2.543 1.00 85.44 88 THR A CA 1
ATOM 653 C C . THR A 1 88 ? 3.983 -9.248 2.414 1.00 85.44 88 THR A C 1
ATOM 655 O O . THR A 1 88 ? 3.078 -9.932 2.886 1.00 85.44 88 THR A O 1
ATOM 658 N N . THR A 1 89 ? 3.755 -8.100 1.785 1.00 89.81 89 THR A N 1
ATOM 659 C CA . THR A 1 89 ? 2.442 -7.700 1.272 1.00 89.81 89 THR A CA 1
ATOM 660 C C . THR A 1 89 ? 2.592 -7.271 -0.185 1.00 89.81 89 THR A C 1
ATOM 662 O O . THR A 1 89 ? 3.717 -7.034 -0.643 1.00 89.81 89 THR A O 1
ATOM 665 N N . PRO A 1 90 ? 1.484 -7.061 -0.914 1.00 93.69 90 PRO A N 1
ATOM 666 C CA . PRO A 1 90 ? 1.539 -6.554 -2.284 1.00 93.69 90 PRO A CA 1
ATOM 667 C C . PRO A 1 90 ? 2.266 -5.210 -2.460 1.00 93.69 90 PRO A C 1
ATOM 669 O O . PRO A 1 90 ? 2.582 -4.851 -3.589 1.00 93.69 90 PRO A O 1
ATOM 672 N N . PHE A 1 91 ? 2.547 -4.467 -1.380 1.00 96.19 91 PHE A N 1
ATOM 673 C CA . PHE A 1 91 ? 3.225 -3.165 -1.419 1.00 96.19 91 PHE A CA 1
ATOM 674 C C . PHE A 1 91 ? 4.419 -3.030 -0.448 1.00 96.19 91 PHE A C 1
ATOM 676 O O . PHE A 1 91 ? 5.111 -2.013 -0.490 1.00 96.19 91 PHE A O 1
ATOM 683 N N . ILE A 1 92 ? 4.694 -4.038 0.394 1.00 94.94 92 ILE A N 1
ATOM 684 C CA . ILE A 1 92 ? 5.858 -4.098 1.295 1.00 94.94 92 ILE A CA 1
ATOM 685 C C . ILE A 1 92 ? 6.706 -5.316 0.921 1.00 94.94 92 ILE A C 1
ATOM 687 O O . ILE A 1 92 ? 6.344 -6.468 1.189 1.00 94.94 92 ILE A O 1
ATOM 691 N N . HIS A 1 93 ? 7.862 -5.053 0.313 1.00 93.50 93 HIS A N 1
ATOM 692 C CA . HIS A 1 93 ? 8.787 -6.099 -0.104 1.00 93.50 93 HIS A CA 1
ATOM 693 C C . HIS A 1 93 ? 9.814 -6.434 0.996 1.00 93.50 93 HIS A C 1
ATOM 695 O O . HIS A 1 93 ? 10.462 -5.521 1.519 1.00 93.50 93 HIS A O 1
ATOM 701 N N . PRO A 1 94 ? 10.061 -7.722 1.307 1.00 88.81 94 PRO A N 1
ATOM 702 C CA . PRO A 1 94 ? 10.955 -8.132 2.397 1.00 88.81 94 PRO A CA 1
ATOM 703 C C . PRO A 1 94 ? 12.409 -7.679 2.201 1.00 88.81 94 PRO A C 1
ATOM 705 O O . PRO A 1 94 ? 13.091 -7.332 3.163 1.00 88.81 94 PRO A O 1
ATOM 708 N N . SER A 1 95 ? 12.894 -7.635 0.957 1.00 90.56 95 SER A N 1
ATOM 709 C CA . SER A 1 95 ? 14.276 -7.225 0.662 1.00 90.56 95 SER A CA 1
ATOM 710 C C . SER A 1 95 ? 14.481 -5.709 0.568 1.00 90.56 95 SER A C 1
ATOM 712 O O . SER A 1 95 ? 15.611 -5.287 0.346 1.00 90.56 95 SER A O 1
ATOM 714 N N . LEU A 1 96 ? 13.431 -4.884 0.702 1.00 92.38 96 LEU A N 1
ATOM 715 C CA . LEU A 1 96 ? 13.565 -3.424 0.566 1.00 92.38 96 LEU A CA 1
ATOM 716 C C . LEU A 1 96 ? 14.407 -2.822 1.699 1.00 92.38 96 LEU A C 1
ATOM 718 O O . LEU A 1 96 ? 15.222 -1.933 1.467 1.00 92.38 96 LEU A O 1
ATOM 722 N N . TYR A 1 97 ? 14.195 -3.320 2.917 1.00 89.44 97 TYR A N 1
ATOM 723 C CA . TYR A 1 97 ? 14.822 -2.803 4.134 1.00 89.44 97 TYR A CA 1
ATOM 724 C C . TYR A 1 97 ? 15.946 -3.698 4.672 1.00 89.44 97 TYR A C 1
ATOM 726 O O . TYR A 1 97 ? 16.747 -3.270 5.500 1.00 89.44 97 TYR A O 1
ATOM 734 N N . GLY A 1 98 ? 16.028 -4.944 4.201 1.00 77.19 98 GLY A N 1
ATOM 735 C CA . GLY A 1 98 ? 17.086 -5.871 4.593 1.00 77.19 98 GLY A CA 1
ATOM 736 C C . GLY A 1 98 ? 18.459 -5.441 4.070 1.00 77.19 98 GLY A C 1
ATOM 737 O O . GLY A 1 98 ? 18.608 -5.051 2.911 1.00 77.19 98 GLY A O 1
ATOM 738 N N . GLN A 1 99 ? 19.494 -5.560 4.906 1.00 61.75 99 GLN A N 1
ATOM 739 C CA . GLN A 1 99 ? 20.873 -5.402 4.447 1.00 61.75 99 GLN A CA 1
ATOM 740 C C . GLN A 1 99 ? 21.292 -6.631 3.635 1.00 61.75 99 GLN A C 1
ATOM 742 O O . GLN A 1 99 ? 21.300 -7.757 4.127 1.00 61.75 99 GLN A O 1
ATOM 747 N N . TYR A 1 100 ? 21.666 -6.419 2.377 1.00 47.25 100 TYR A N 1
ATOM 748 C CA . TYR A 1 100 ? 22.214 -7.474 1.533 1.00 47.25 100 TYR A CA 1
ATOM 749 C C . TYR A 1 100 ? 23.680 -7.726 1.923 1.00 47.25 100 TYR A C 1
ATOM 751 O O . TYR A 1 100 ? 24.520 -6.860 1.683 1.00 47.25 100 TYR A O 1
ATOM 759 N N . GLY A 1 101 ? 23.994 -8.896 2.491 1.00 45.59 101 GLY A N 1
ATOM 760 C CA . GLY A 1 101 ? 25.381 -9.373 2.630 1.00 45.59 101 GLY A CA 1
ATOM 761 C C . GLY A 1 101 ? 25.958 -9.513 4.044 1.00 45.59 101 GLY A C 1
ATOM 762 O O . GLY A 1 101 ? 27.154 -9.756 4.161 1.00 45.59 101 GLY A O 1
ATOM 763 N N . GLY A 1 102 ? 25.160 -9.407 5.111 1.00 47.91 102 GLY A N 1
ATOM 764 C CA . GLY A 1 102 ? 25.605 -9.761 6.465 1.00 47.91 102 GLY A CA 1
ATOM 765 C C . GLY A 1 102 ? 25.110 -11.151 6.861 1.00 47.91 102 GLY A C 1
ATOM 766 O O . GLY A 1 102 ? 23.904 -11.361 6.929 1.00 47.91 102 GLY A O 1
ATOM 767 N N . SER A 1 103 ? 26.006 -12.089 7.182 1.00 45.78 103 SER A N 1
ATOM 768 C CA . SER A 1 103 ? 25.651 -13.461 7.602 1.00 45.78 103 SER A CA 1
ATOM 769 C C . SER A 1 103 ? 24.817 -13.543 8.893 1.00 45.78 103 SER A C 1
ATOM 771 O O . SER A 1 103 ? 24.398 -14.632 9.265 1.00 45.78 103 SER A O 1
ATOM 773 N N . ASN A 1 104 ? 24.557 -12.407 9.555 1.00 47.12 104 ASN A N 1
ATOM 774 C CA . ASN A 1 104 ? 23.883 -12.300 10.851 1.00 47.12 104 ASN A CA 1
ATOM 775 C C . ASN A 1 104 ? 22.720 -11.275 10.868 1.00 47.12 104 ASN A C 1
ATOM 777 O O . ASN A 1 104 ? 22.274 -10.887 11.948 1.00 47.12 104 ASN A O 1
ATOM 781 N N . SER A 1 105 ? 22.227 -10.783 9.721 1.00 55.38 105 SER A N 1
ATOM 782 C CA . SER A 1 105 ? 21.140 -9.788 9.727 1.00 55.38 105 SER A CA 1
ATOM 783 C C . SER A 1 105 ? 19.774 -10.453 9.925 1.00 55.38 105 SER A C 1
ATOM 785 O O . SER A 1 105 ? 19.228 -11.061 9.003 1.00 55.38 105 SER A O 1
ATOM 787 N N . SER A 1 106 ? 19.196 -10.312 11.118 1.00 63.91 106 SER A N 1
ATOM 788 C CA . SER A 1 106 ? 17.784 -10.635 11.349 1.00 63.91 106 SER A CA 1
ATOM 789 C C . SER A 1 106 ? 16.902 -9.774 10.436 1.00 63.91 106 SER A C 1
ATOM 791 O O . SER A 1 106 ? 17.125 -8.564 10.343 1.00 63.91 1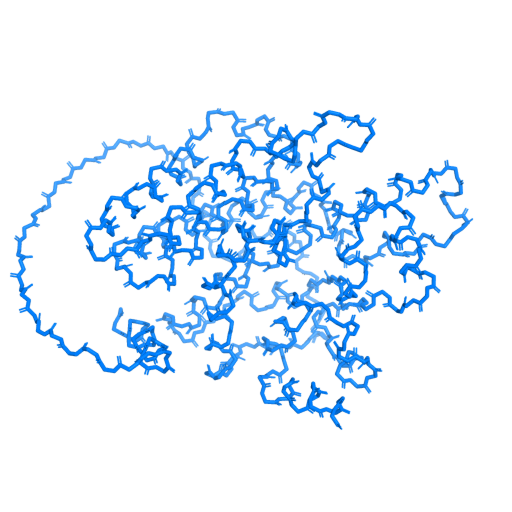06 SER A O 1
ATOM 793 N N . LEU A 1 107 ? 15.880 -10.363 9.803 1.00 66.94 107 LEU A N 1
ATOM 794 C CA . LEU A 1 107 ? 14.898 -9.620 8.994 1.00 66.94 107 LEU A CA 1
ATOM 795 C C . LEU A 1 107 ? 14.278 -8.460 9.788 1.00 66.94 107 LEU A C 1
ATOM 797 O O . LEU A 1 107 ? 14.049 -7.384 9.243 1.00 66.94 107 LEU A O 1
ATOM 801 N N . LEU A 1 108 ? 14.101 -8.653 11.098 1.00 67.31 108 LEU A N 1
ATOM 802 C CA . LEU A 1 108 ? 13.590 -7.627 11.998 1.00 67.31 108 LEU A CA 1
ATOM 803 C C . LEU A 1 108 ? 14.587 -6.473 12.199 1.00 67.31 108 LEU A C 1
ATOM 805 O O . LEU A 1 108 ? 14.173 -5.323 12.263 1.00 67.31 108 LEU A O 1
ATOM 809 N N . SER A 1 109 ? 15.895 -6.757 12.239 1.00 67.56 109 SER A N 1
ATOM 810 C CA . SER A 1 109 ? 16.938 -5.734 12.445 1.00 67.56 109 SER A CA 1
ATOM 811 C C . SER A 1 109 ? 17.098 -4.767 11.268 1.00 67.56 109 SER A C 1
ATOM 813 O O . SER A 1 109 ? 17.544 -3.640 11.461 1.00 67.56 109 SER A O 1
ATOM 815 N N . GLY A 1 110 ? 16.720 -5.191 10.057 1.00 79.19 110 GLY A N 1
ATOM 816 C CA . GLY A 1 110 ? 16.693 -4.318 8.881 1.00 79.19 110 GLY A CA 1
ATOM 817 C C . GLY A 1 110 ? 15.409 -3.494 8.771 1.00 79.19 110 GLY A C 1
ATOM 818 O O . GLY A 1 110 ? 15.407 -2.438 8.145 1.00 79.19 110 GLY A O 1
ATOM 819 N N . LEU A 1 111 ? 14.314 -3.951 9.383 1.00 87.62 111 LEU A N 1
ATOM 820 C CA . LEU A 1 111 ? 13.008 -3.321 9.248 1.00 87.62 111 LEU A CA 1
ATOM 821 C C . LEU A 1 111 ? 12.954 -1.996 10.039 1.00 87.62 111 LEU A C 1
ATOM 823 O O . LEU A 1 111 ? 13.326 -1.977 11.212 1.00 87.62 111 LEU A O 1
ATOM 827 N N . PRO A 1 112 ? 12.477 -0.881 9.459 1.00 92.06 112 PRO A N 1
ATOM 828 C CA . PRO A 1 112 ? 12.333 0.382 10.178 1.00 92.06 112 PRO A CA 1
ATOM 829 C C . PRO A 1 112 ? 11.402 0.258 11.395 1.00 92.06 112 PRO A C 1
ATOM 831 O O . PRO A 1 112 ? 10.410 -0.469 11.307 1.00 92.06 112 PRO A O 1
ATOM 834 N N . PRO A 1 113 ? 11.629 1.012 12.490 1.00 92.06 113 PRO A N 1
ATOM 835 C CA . PRO A 1 113 ? 10.835 0.895 13.719 1.00 92.06 113 PRO A CA 1
ATOM 836 C C . PRO A 1 113 ? 9.317 0.981 13.509 1.00 92.06 113 PRO A C 1
ATOM 838 O O . PRO A 1 113 ? 8.572 0.192 14.079 1.00 92.06 113 PRO A O 1
ATOM 841 N N . ALA A 1 114 ? 8.856 1.871 12.622 1.00 95.25 114 ALA A N 1
ATOM 842 C CA . ALA A 1 114 ? 7.436 2.003 12.285 1.00 95.25 114 ALA A CA 1
ATOM 843 C C . ALA A 1 114 ? 6.828 0.704 11.724 1.00 95.25 114 ALA A C 1
ATOM 845 O O . ALA A 1 114 ? 5.694 0.356 12.044 1.00 95.25 114 ALA A O 1
ATOM 846 N N . LEU A 1 115 ? 7.592 -0.020 10.902 1.00 95.56 115 LEU A N 1
ATOM 847 C CA . LEU A 1 115 ? 7.172 -1.290 10.322 1.00 95.56 115 LEU A CA 1
ATOM 848 C C . LEU A 1 115 ? 7.342 -2.454 11.306 1.00 95.56 115 LEU A C 1
ATOM 850 O O . LEU A 1 115 ? 6.532 -3.372 11.274 1.00 95.56 115 LEU A O 1
ATOM 854 N N . GLN A 1 116 ? 8.323 -2.411 12.216 1.00 94.56 116 GLN A N 1
ATOM 855 C CA . GLN A 1 116 ? 8.406 -3.382 13.318 1.00 94.56 116 GLN A CA 1
ATOM 856 C C . GLN A 1 116 ? 7.163 -3.305 14.214 1.00 94.56 116 GLN A C 1
ATOM 858 O O . GLN A 1 116 ? 6.537 -4.326 14.498 1.00 94.56 116 GLN A O 1
ATOM 863 N N . ASP A 1 117 ? 6.769 -2.089 14.600 1.00 96.69 117 ASP A N 1
ATOM 864 C CA . ASP A 1 117 ? 5.552 -1.851 15.376 1.00 96.69 117 ASP A CA 1
ATOM 865 C C . ASP A 1 117 ? 4.304 -2.301 14.607 1.00 96.69 117 ASP A C 1
ATOM 867 O O . ASP A 1 117 ? 3.474 -3.018 15.160 1.00 96.69 117 ASP A O 1
ATOM 871 N N . ALA A 1 118 ? 4.186 -1.954 13.321 1.00 97.38 118 ALA A N 1
ATOM 872 C CA . ALA A 1 118 ? 3.042 -2.364 12.509 1.00 97.38 118 ALA A CA 1
ATOM 873 C C . ALA A 1 118 ? 2.955 -3.892 12.344 1.00 97.38 118 ALA A C 1
ATOM 875 O O . ALA A 1 118 ? 1.854 -4.448 12.360 1.00 97.38 118 ALA A O 1
ATOM 876 N N . PHE A 1 119 ? 4.094 -4.586 12.241 1.00 95.88 119 PHE A N 1
ATOM 877 C CA . PHE A 1 119 ? 4.150 -6.047 12.212 1.00 95.88 119 PHE A CA 1
ATOM 878 C C . PHE A 1 119 ? 3.667 -6.645 13.542 1.00 95.88 119 PHE A C 1
ATOM 880 O O . PHE A 1 119 ? 2.812 -7.530 13.549 1.00 95.88 119 PHE A O 1
ATOM 887 N N . ALA A 1 120 ? 4.146 -6.121 14.677 1.00 96.44 120 ALA A N 1
ATOM 888 C CA . ALA A 1 120 ? 3.726 -6.567 16.007 1.00 96.44 120 ALA A CA 1
ATOM 889 C C . ALA A 1 120 ? 2.231 -6.307 16.270 1.00 96.44 120 ALA A C 1
ATOM 891 O O . ALA A 1 120 ? 1.531 -7.175 16.792 1.00 96.44 120 ALA A O 1
ATOM 892 N N . VAL A 1 121 ? 1.720 -5.142 15.861 1.00 98.06 121 VAL A N 1
ATOM 893 C CA . VAL A 1 121 ? 0.288 -4.814 15.930 1.00 98.06 121 VAL A CA 1
ATOM 894 C C . VAL A 1 121 ? -0.530 -5.747 15.047 1.00 98.06 121 VAL A C 1
ATOM 896 O O . VAL A 1 121 ? -1.580 -6.209 15.479 1.00 98.06 121 VAL A O 1
ATOM 899 N N . SER A 1 122 ? -0.050 -6.063 13.842 1.00 97.94 122 SER A N 1
ATOM 900 C CA . SER A 1 122 ? -0.720 -7.021 12.958 1.00 97.94 122 SER A CA 1
ATOM 901 C C . SER A 1 122 ? -0.789 -8.405 13.605 1.00 97.94 122 SER A C 1
ATOM 903 O O . SER A 1 122 ? -1.848 -9.020 13.599 1.00 97.94 122 SER A O 1
ATOM 905 N N . ALA A 1 123 ? 0.289 -8.865 14.247 1.00 97.06 123 ALA A N 1
ATOM 906 C CA . ALA A 1 123 ? 0.302 -10.138 14.967 1.00 97.06 123 ALA A CA 1
ATOM 907 C C . ALA A 1 123 ? -0.683 -10.148 16.150 1.00 97.06 123 ALA A C 1
ATOM 909 O O . ALA A 1 123 ? -1.433 -11.109 16.321 1.00 97.06 123 ALA A O 1
ATOM 910 N N . ALA A 1 124 ? -0.741 -9.061 16.925 1.00 97.62 124 ALA A N 1
ATOM 911 C CA . ALA A 1 124 ? -1.734 -8.904 17.986 1.00 97.62 124 ALA A CA 1
ATOM 912 C C . ALA A 1 124 ? -3.166 -8.889 17.425 1.00 97.62 124 ALA A C 1
ATOM 914 O O . ALA A 1 124 ? -4.043 -9.547 17.974 1.00 97.62 124 ALA A O 1
ATOM 915 N N . TYR A 1 125 ? -3.390 -8.201 16.304 1.00 97.00 125 TYR A N 1
ATOM 916 C CA . TYR A 1 125 ? -4.682 -8.131 15.624 1.00 97.00 125 TYR A CA 1
ATOM 917 C C . TYR A 1 125 ? -5.165 -9.493 15.108 1.00 97.00 125 TYR A C 1
ATOM 919 O O . TYR A 1 125 ? -6.351 -9.790 15.204 1.00 97.00 125 TYR A O 1
ATOM 927 N N . ILE A 1 126 ? -4.264 -10.361 14.642 1.00 95.94 126 ILE A N 1
ATOM 928 C CA . ILE A 1 126 ? -4.600 -11.749 14.276 1.00 95.94 126 ILE A CA 1
ATOM 929 C C . ILE A 1 126 ? -5.076 -12.549 15.497 1.00 95.94 126 ILE A C 1
ATOM 931 O O . ILE A 1 126 ? -5.979 -13.371 15.379 1.00 95.94 126 ILE A O 1
ATOM 935 N N . ALA A 1 127 ? -4.502 -12.297 16.676 1.00 96.06 127 ALA A N 1
ATOM 936 C CA . ALA A 1 127 ? -4.889 -12.946 17.929 1.00 96.06 127 ALA A CA 1
ATOM 937 C C . ALA A 1 127 ? -6.149 -12.333 18.582 1.00 96.06 127 ALA A C 1
ATOM 939 O O . ALA A 1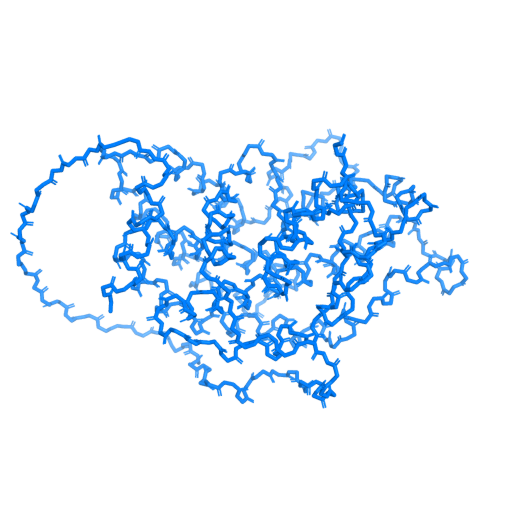 127 ? -6.505 -12.702 19.711 1.00 96.06 127 ALA A O 1
ATOM 940 N N . LYS A 1 128 ? -6.813 -11.386 17.904 1.00 96.06 128 LYS A N 1
ATOM 941 C CA . LYS A 1 128 ? -8.010 -10.713 18.405 1.00 96.06 128 LYS A CA 1
ATOM 942 C C . LYS A 1 128 ? -9.189 -11.677 18.515 1.00 96.06 128 LYS A C 1
ATOM 944 O O . LYS A 1 128 ? -9.528 -12.387 17.575 1.00 96.06 128 LYS A O 1
ATOM 949 N N . ASN A 1 129 ? -9.840 -11.652 19.666 1.00 95.62 129 ASN A N 1
ATOM 950 C CA . ASN A 1 129 ? -11.064 -12.360 20.006 1.00 95.62 129 ASN A CA 1
ATOM 951 C C . ASN A 1 129 ? -11.959 -11.445 20.860 1.00 95.62 129 ASN A C 1
ATOM 953 O O . ASN A 1 129 ? -11.591 -10.313 21.175 1.00 95.62 129 ASN A O 1
ATOM 957 N N . GLU A 1 130 ? -13.140 -11.928 21.242 1.00 95.38 130 GLU A N 1
ATOM 958 C CA . GLU A 1 130 ? -14.114 -11.138 22.008 1.00 95.38 130 GLU A CA 1
ATOM 959 C C . GLU A 1 130 ? -13.554 -10.623 23.344 1.00 95.38 130 GLU A C 1
ATOM 961 O O . GLU A 1 130 ? -13.848 -9.498 23.736 1.00 95.38 130 GLU A O 1
ATOM 966 N N . ALA A 1 131 ? -12.693 -11.396 24.016 1.00 97.31 131 ALA A N 1
ATOM 967 C CA . ALA A 1 131 ? -12.168 -11.048 25.336 1.00 97.31 131 ALA A CA 1
ATOM 968 C C . ALA A 1 131 ? -11.052 -9.990 25.304 1.00 97.31 131 ALA A C 1
ATOM 970 O O . ALA A 1 131 ? -10.857 -9.279 26.288 1.00 97.31 131 ALA A O 1
ATOM 971 N N . ASN A 1 132 ? -10.296 -9.884 24.204 1.00 97.12 132 ASN A N 1
ATOM 972 C CA . ASN A 1 132 ? -9.152 -8.968 24.087 1.00 97.12 132 ASN A CA 1
ATOM 973 C C . ASN A 1 132 ? -9.326 -7.882 23.007 1.00 97.12 132 ASN A C 1
ATOM 975 O O . ASN A 1 132 ? -8.390 -7.114 22.770 1.00 97.12 132 ASN A O 1
ATOM 979 N N . SER A 1 133 ? -10.506 -7.791 22.380 1.00 96.38 133 SER A N 1
ATOM 980 C CA . SER A 1 133 ? -10.784 -6.858 21.280 1.00 96.38 133 SER A CA 1
ATOM 981 C C . SER A 1 133 ? -10.457 -5.410 21.642 1.00 96.38 133 SER A C 1
ATOM 983 O O . SER A 1 133 ? -9.676 -4.769 20.940 1.00 96.38 133 SER A O 1
ATOM 985 N N . ASP A 1 134 ? -10.969 -4.911 22.769 1.00 96.44 134 ASP A N 1
ATOM 986 C CA . ASP A 1 134 ? -10.747 -3.521 23.189 1.00 96.44 134 ASP A CA 1
ATOM 987 C C . ASP A 1 134 ? -9.264 -3.208 23.400 1.00 96.44 134 ASP A C 1
ATOM 989 O O . ASP A 1 134 ? -8.776 -2.171 22.947 1.00 96.44 134 ASP A O 1
ATOM 993 N N . LEU A 1 135 ? -8.531 -4.126 24.037 1.00 97.75 135 LEU A N 1
ATOM 994 C CA . LEU A 1 135 ? -7.098 -3.982 24.287 1.00 97.75 135 LEU A CA 1
ATOM 995 C C . LEU A 1 135 ? -6.309 -3.909 22.974 1.00 97.75 135 LEU A C 1
ATOM 997 O O . LEU A 1 135 ? -5.439 -3.053 22.811 1.00 97.75 135 LEU A O 1
ATOM 1001 N N . ILE A 1 136 ? -6.621 -4.784 22.019 1.00 97.94 136 ILE A N 1
ATOM 1002 C CA . ILE A 1 136 ? -5.941 -4.823 20.721 1.00 97.94 136 ILE A CA 1
ATOM 1003 C C . ILE A 1 136 ? -6.265 -3.578 19.897 1.00 97.94 136 ILE A C 1
ATOM 1005 O O . ILE A 1 136 ? -5.361 -2.987 19.306 1.00 97.94 136 ILE A O 1
ATOM 1009 N N . MET A 1 137 ? -7.516 -3.118 19.890 1.00 97.75 137 MET A N 1
ATOM 1010 C CA . MET A 1 137 ? -7.869 -1.898 19.162 1.00 97.75 137 MET A CA 1
ATOM 1011 C C . MET A 1 137 ? -7.251 -0.648 19.817 1.00 97.75 137 MET A C 1
ATOM 1013 O O . MET A 1 137 ? -6.817 0.266 19.112 1.00 97.75 137 MET A O 1
ATOM 1017 N N . GLN A 1 138 ? -7.107 -0.612 21.147 1.00 97.69 138 GLN A N 1
ATOM 1018 C CA . GLN A 1 138 ? -6.319 0.422 21.834 1.00 97.69 138 GLN A CA 1
ATOM 1019 C C . GLN A 1 138 ? -4.828 0.359 21.475 1.00 97.69 138 GLN A C 1
ATOM 1021 O O . GLN A 1 138 ? -4.194 1.404 21.318 1.00 97.69 138 GLN A O 1
ATOM 1026 N N . LEU A 1 139 ? -4.259 -0.837 21.294 1.00 98.25 139 LEU A N 1
ATOM 1027 C CA . LEU A 1 139 ? -2.882 -0.999 20.825 1.00 98.25 139 LEU A CA 1
ATOM 1028 C C . LEU A 1 139 ? -2.707 -0.442 19.401 1.00 98.25 139 LEU A C 1
ATOM 1030 O O . LEU A 1 139 ? -1.760 0.312 19.163 1.00 98.25 139 LEU A O 1
ATOM 1034 N N . VAL A 1 140 ? -3.632 -0.753 18.480 1.00 98.19 140 VAL A N 1
ATOM 1035 C CA . VAL A 1 140 ? -3.649 -0.199 17.110 1.00 98.19 140 VAL A CA 1
ATOM 1036 C C . VAL A 1 140 ? -3.647 1.328 17.157 1.00 98.19 140 VAL A C 1
ATOM 1038 O O . VAL A 1 140 ? -2.833 1.975 16.499 1.00 98.19 140 VAL A O 1
ATOM 1041 N N . GLU A 1 141 ? -4.520 1.917 17.969 1.00 97.69 141 GLU A N 1
ATOM 1042 C CA . GLU A 1 141 ? -4.606 3.366 18.143 1.00 97.69 141 GLU A CA 1
ATOM 1043 C C . GLU A 1 141 ? -3.327 3.967 18.735 1.00 97.69 141 GLU A C 1
ATOM 1045 O O . GLU A 1 141 ? -2.790 4.926 18.183 1.00 97.69 141 GLU A O 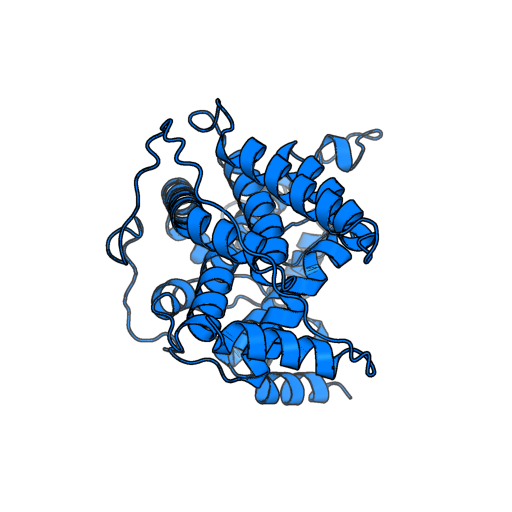1
ATOM 1050 N N . THR A 1 142 ? -2.809 3.382 19.814 1.00 98.31 142 THR A N 1
ATOM 1051 C CA . THR A 1 142 ? -1.598 3.853 20.500 1.00 98.31 142 THR A CA 1
ATOM 1052 C C . THR A 1 142 ? -0.410 3.888 19.545 1.00 98.31 142 THR A C 1
ATOM 1054 O O . THR A 1 142 ? 0.301 4.890 19.464 1.00 98.31 142 THR A O 1
ATOM 1057 N N . LYS A 1 143 ? -0.213 2.815 18.773 1.00 98.44 143 LYS A N 1
ATOM 1058 C CA . LYS A 1 143 ? 0.894 2.710 17.817 1.00 98.44 143 LYS A CA 1
ATOM 1059 C C . LYS A 1 143 ? 0.691 3.581 16.581 1.00 98.44 143 LYS A C 1
ATOM 1061 O O . LYS A 1 143 ? 1.661 4.153 16.086 1.00 98.44 143 LYS A O 1
ATOM 1066 N N . THR A 1 144 ? -0.554 3.778 16.145 1.00 98.38 144 THR A N 1
ATOM 1067 C CA . THR A 1 144 ? -0.872 4.768 15.105 1.00 98.38 144 THR A CA 1
ATOM 1068 C C . THR A 1 144 ? -0.508 6.179 15.575 1.00 98.38 144 THR A C 1
ATOM 1070 O O . THR A 1 144 ? 0.193 6.894 14.869 1.00 98.38 144 THR A O 1
ATOM 1073 N N . ASN A 1 145 ? -0.911 6.574 16.786 1.00 97.38 145 ASN A N 1
ATOM 1074 C CA . ASN A 1 145 ? -0.617 7.901 17.333 1.00 97.38 145 ASN A CA 1
ATOM 1075 C C . ASN A 1 145 ? 0.888 8.118 17.535 1.00 97.38 145 ASN A C 1
ATOM 1077 O O . ASN A 1 145 ? 1.406 9.167 17.163 1.00 97.38 145 ASN A O 1
ATOM 1081 N N . ALA A 1 146 ? 1.614 7.122 18.049 1.00 97.31 146 ALA A N 1
ATOM 1082 C CA . ALA A 1 146 ? 3.068 7.204 18.189 1.00 97.31 146 ALA A CA 1
ATOM 1083 C C . ALA A 1 146 ? 3.774 7.457 16.841 1.00 97.31 146 ALA A C 1
ATOM 1085 O O . ALA A 1 146 ? 4.732 8.228 16.778 1.00 97.31 146 ALA A O 1
ATOM 1086 N N . LEU A 1 147 ? 3.277 6.851 15.757 1.00 97.88 147 LEU A N 1
ATOM 1087 C CA . LEU A 1 147 ? 3.770 7.097 14.403 1.00 97.88 147 LEU A CA 1
ATOM 1088 C C . LEU A 1 147 ? 3.422 8.513 13.910 1.00 97.88 147 LEU A C 1
ATOM 1090 O O . LEU A 1 147 ? 4.292 9.204 13.380 1.00 97.88 147 LEU A O 1
ATOM 1094 N N . LEU A 1 148 ? 2.173 8.954 14.101 1.00 96.38 148 LEU A N 1
ATOM 1095 C CA . LEU A 1 148 ? 1.681 10.264 13.648 1.00 96.38 148 LEU A CA 1
ATOM 1096 C C . LEU A 1 148 ? 2.346 11.444 14.366 1.00 96.38 148 LEU A C 1
ATOM 1098 O O . LEU A 1 148 ? 2.548 12.490 13.755 1.00 96.38 148 LEU A O 1
ATOM 1102 N N . TYR A 1 149 ? 2.707 11.280 15.639 1.00 94.50 149 TYR A N 1
ATOM 1103 C CA . TYR A 1 149 ? 3.341 12.315 16.463 1.00 94.50 149 TYR A CA 1
ATOM 1104 C C . TYR A 1 149 ? 4.852 12.109 16.621 1.00 94.50 149 TYR A C 1
ATOM 1106 O O . TYR A 1 149 ? 5.460 12.605 17.569 1.00 94.50 149 TYR A O 1
ATOM 1114 N N . SER A 1 150 ? 5.480 11.377 15.697 1.00 93.38 150 SER A N 1
ATOM 1115 C CA . SER A 1 150 ? 6.927 11.177 15.723 1.00 93.38 150 SER A CA 1
ATOM 1116 C C . SER A 1 150 ? 7.657 12.530 15.586 1.00 93.38 150 SER A C 1
ATOM 1118 O O . SER A 1 150 ? 7.381 13.264 14.632 1.00 93.38 150 SER A O 1
ATOM 1120 N N . PRO A 1 151 ? 8.567 12.892 16.511 1.00 89.62 151 PRO A N 1
ATOM 1121 C CA . PRO A 1 151 ? 9.125 14.246 16.600 1.00 89.62 151 PRO A CA 1
ATOM 1122 C C . PRO A 1 151 ? 10.135 14.581 15.495 1.00 89.62 151 PRO A C 1
ATOM 1124 O O . PRO A 1 151 ? 10.460 15.746 15.289 1.00 89.62 151 PRO A O 1
ATOM 1127 N N . ASP A 1 152 ? 10.648 13.581 14.779 1.00 89.88 152 ASP A N 1
ATOM 1128 C CA . ASP A 1 152 ? 11.715 13.734 13.788 1.00 89.88 152 ASP A CA 1
ATOM 1129 C C . ASP A 1 152 ? 11.223 13.642 12.335 1.00 89.88 152 ASP A C 1
ATOM 1131 O O . ASP A 1 152 ? 12.025 13.441 11.421 1.00 89.88 152 ASP A O 1
ATOM 1135 N N . GLN A 1 153 ? 9.915 13.820 12.116 1.00 90.50 153 GLN A N 1
ATOM 1136 C CA . GLN A 1 153 ? 9.269 13.774 10.799 1.00 90.50 153 GLN A CA 1
ATOM 1137 C C . GLN A 1 153 ? 9.946 14.656 9.747 1.00 90.50 153 GLN A C 1
ATOM 1139 O O . GLN A 1 153 ? 10.127 14.233 8.606 1.00 90.50 153 GLN A O 1
ATOM 1144 N N . SER A 1 154 ? 10.382 15.856 10.135 1.00 89.00 154 SER A N 1
ATOM 1145 C CA . SER A 1 154 ? 11.084 16.795 9.250 1.00 89.00 154 SER A CA 1
ATOM 1146 C C . SER A 1 154 ? 12.423 16.262 8.728 1.00 89.00 154 SER A C 1
ATOM 1148 O O . SER A 1 154 ? 12.872 16.674 7.661 1.00 89.00 154 SER A O 1
ATOM 1150 N N . ASN A 1 155 ? 13.039 15.316 9.441 1.00 91.62 155 ASN A N 1
ATOM 1151 C CA . ASN A 1 155 ? 14.351 14.752 9.128 1.00 91.62 155 ASN A CA 1
ATOM 1152 C C . ASN A 1 155 ? 14.259 13.369 8.463 1.00 91.62 155 ASN A C 1
ATOM 1154 O O . ASN A 1 155 ? 15.273 12.686 8.289 1.00 91.62 155 ASN A O 1
ATOM 1158 N N . TRP A 1 156 ? 13.059 12.905 8.105 1.00 94.19 156 TRP A N 1
ATOM 1159 C CA . TRP A 1 156 ? 12.900 11.593 7.490 1.00 94.19 156 TRP A CA 1
ATOM 1160 C C . TRP A 1 156 ? 13.550 11.532 6.104 1.00 94.19 156 TRP A C 1
ATOM 1162 O O . TRP A 1 156 ? 13.239 12.302 5.190 1.00 94.19 156 TRP A 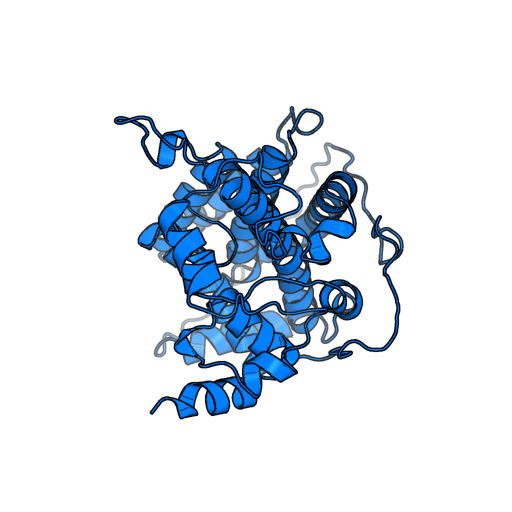O 1
ATOM 1172 N N . THR A 1 157 ? 14.408 10.532 5.897 1.00 95.69 157 THR A N 1
ATOM 1173 C CA . THR A 1 157 ? 14.840 10.129 4.551 1.00 95.69 157 THR A 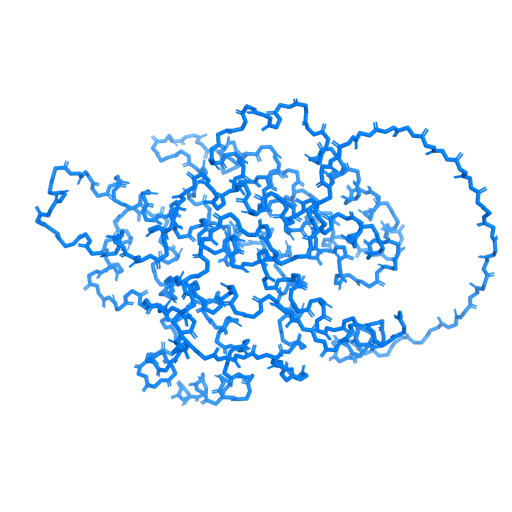CA 1
ATOM 1174 C C . THR A 1 157 ? 13.635 9.656 3.731 1.00 95.69 157 THR A C 1
ATOM 1176 O O . THR A 1 157 ? 12.604 9.290 4.297 1.00 95.69 157 THR A O 1
ATOM 1179 N N . ILE A 1 158 ? 13.746 9.624 2.398 1.00 96.25 158 ILE A N 1
ATOM 1180 C CA . ILE A 1 158 ? 12.648 9.138 1.540 1.00 96.25 158 ILE A CA 1
ATOM 1181 C C . ILE A 1 158 ? 12.291 7.688 1.899 1.00 96.25 158 ILE A C 1
ATOM 1183 O O . ILE A 1 158 ? 11.118 7.354 2.025 1.00 96.25 158 ILE A O 1
ATOM 1187 N N . LEU A 1 159 ? 13.298 6.845 2.156 1.00 95.50 159 LEU A N 1
ATOM 1188 C CA . LEU A 1 159 ? 13.094 5.453 2.564 1.00 95.50 159 LEU A CA 1
ATOM 1189 C C . LEU A 1 159 ? 12.346 5.337 3.903 1.00 95.50 159 LEU A C 1
ATOM 1191 O O . LEU A 1 159 ? 11.484 4.471 4.054 1.00 95.50 159 LEU A O 1
ATOM 1195 N N . ARG A 1 160 ? 12.641 6.220 4.867 1.00 94.88 160 ARG A N 1
ATOM 1196 C CA . ARG A 1 160 ? 11.940 6.256 6.157 1.00 94.88 160 ARG A CA 1
ATOM 1197 C C . ARG A 1 160 ? 10.513 6.780 6.021 1.00 94.88 160 ARG A C 1
ATOM 1199 O O . ARG A 1 160 ? 9.615 6.220 6.637 1.00 94.88 160 ARG A O 1
ATOM 1206 N N . GLN A 1 161 ? 10.296 7.804 5.199 1.00 97.06 161 GLN A N 1
ATOM 1207 C CA . GLN A 1 161 ? 8.955 8.304 4.900 1.00 97.06 161 GLN A CA 1
ATOM 1208 C C . GLN A 1 161 ? 8.105 7.242 4.192 1.00 97.06 161 GLN A C 1
ATOM 1210 O O . GLN A 1 161 ? 6.944 7.060 4.547 1.00 97.06 161 GLN A O 1
ATOM 1215 N N . LEU A 1 162 ? 8.690 6.502 3.244 1.00 98.31 162 LEU A N 1
ATOM 1216 C CA . LEU A 1 162 ? 8.048 5.353 2.609 1.00 98.31 162 LEU A CA 1
ATOM 1217 C C . LEU A 1 162 ? 7.632 4.313 3.658 1.00 98.31 162 LEU A C 1
ATOM 1219 O O . LEU A 1 162 ? 6.477 3.904 3.673 1.00 98.31 162 LEU A O 1
ATOM 1223 N N . ALA A 1 163 ? 8.535 3.946 4.573 1.00 97.38 163 ALA A N 1
ATOM 1224 C CA . ALA A 1 163 ? 8.240 2.988 5.641 1.00 97.38 163 ALA A CA 1
ATOM 1225 C C . ALA A 1 163 ? 7.132 3.473 6.589 1.00 97.38 163 ALA A C 1
ATOM 1227 O O . ALA A 1 163 ? 6.265 2.695 6.985 1.00 97.38 163 ALA A O 1
ATOM 1228 N N . ALA A 1 164 ? 7.141 4.760 6.942 1.00 98.06 164 ALA A N 1
ATOM 1229 C CA . ALA A 1 164 ? 6.110 5.371 7.771 1.00 98.06 164 ALA A CA 1
ATOM 1230 C C . ALA A 1 164 ? 4.742 5.352 7.074 1.00 98.06 164 ALA A C 1
ATOM 1232 O O . ALA A 1 164 ? 3.749 4.976 7.693 1.00 98.06 164 ALA A O 1
ATOM 1233 N N . LEU A 1 165 ? 4.685 5.684 5.778 1.00 98.56 165 LEU A N 1
ATOM 1234 C CA . LEU A 1 165 ? 3.448 5.595 5.003 1.00 98.56 165 LEU A CA 1
ATOM 1235 C C . LEU A 1 165 ? 2.971 4.142 4.887 1.00 98.56 165 LEU A C 1
ATOM 1237 O O . LEU A 1 165 ? 1.799 3.878 5.117 1.00 98.56 165 LEU A O 1
ATOM 1241 N N . GLN A 1 166 ? 3.863 3.188 4.615 1.00 98.44 166 GLN A N 1
ATOM 1242 C CA . GLN A 1 166 ? 3.513 1.766 4.580 1.00 98.44 166 GLN A CA 1
ATOM 1243 C C . GLN A 1 166 ? 2.917 1.278 5.909 1.00 98.44 166 GLN A C 1
ATOM 1245 O O . GLN A 1 166 ? 1.870 0.633 5.907 1.00 98.44 166 GLN A O 1
ATOM 1250 N N . ALA A 1 167 ? 3.532 1.634 7.042 1.00 98.31 167 ALA A N 1
ATOM 1251 C CA . ALA A 1 167 ? 3.015 1.317 8.373 1.00 98.31 167 ALA A CA 1
ATOM 1252 C C . ALA A 1 167 ? 1.642 1.964 8.627 1.00 98.31 167 ALA A C 1
ATOM 1254 O O . ALA A 1 167 ? 0.720 1.296 9.096 1.00 98.31 167 ALA A O 1
ATOM 1255 N N . LEU A 1 168 ? 1.476 3.240 8.258 1.00 98.62 168 LEU A N 1
ATOM 1256 C CA . LEU A 1 168 ? 0.197 3.942 8.363 1.00 98.62 168 LEU A CA 1
ATOM 1257 C C . LEU A 1 168 ? -0.899 3.245 7.548 1.00 98.62 168 LEU A C 1
ATOM 1259 O O . LEU A 1 168 ? -2.015 3.101 8.039 1.00 98.62 168 LEU A O 1
ATOM 1263 N N . LEU A 1 169 ? -0.590 2.776 6.337 1.00 98.50 169 LEU A N 1
ATOM 1264 C CA . LEU A 1 169 ? -1.549 2.063 5.493 1.00 98.50 169 LEU A CA 1
ATOM 1265 C C . LEU A 1 169 ? -1.999 0.739 6.119 1.00 98.50 169 LEU A C 1
ATOM 1267 O O . LEU A 1 169 ? -3.187 0.436 6.065 1.00 98.50 169 LEU A O 1
ATOM 1271 N N . ILE A 1 170 ? -1.102 -0.004 6.776 1.00 98.31 170 ILE A N 1
ATOM 1272 C CA . ILE A 1 170 ? -1.475 -1.209 7.538 1.00 98.31 170 ILE A CA 1
ATOM 1273 C C . ILE A 1 170 ? -2.448 -0.857 8.672 1.00 98.31 170 ILE A C 1
ATOM 1275 O O . ILE A 1 170 ? -3.496 -1.493 8.799 1.00 98.31 170 ILE A O 1
ATOM 1279 N N . TYR A 1 171 ? -2.165 0.193 9.452 1.00 98.44 171 TYR A N 1
ATOM 1280 C CA . TYR A 1 171 ? -3.094 0.649 10.493 1.00 98.44 171 TYR A CA 1
ATOM 1281 C C . TYR A 1 171 ? -4.443 1.084 9.914 1.00 98.44 171 TYR A C 1
ATOM 1283 O O . TYR A 1 171 ? -5.484 0.744 10.469 1.00 98.44 171 TYR A O 1
ATOM 1291 N N . GLN A 1 172 ? -4.455 1.798 8.788 1.00 98.06 172 GLN A N 1
ATOM 1292 C CA . GLN A 1 172 ? -5.687 2.239 8.131 1.00 98.06 172 GLN A CA 1
ATOM 1293 C C . GLN A 1 172 ? -6.521 1.063 7.614 1.00 98.06 172 GLN A C 1
ATOM 1295 O O . GLN A 1 172 ? -7.736 1.074 7.789 1.00 98.06 172 GLN A O 1
ATOM 1300 N N . MET A 1 173 ? -5.902 0.014 7.062 1.00 97.38 173 MET A N 1
ATOM 1301 C CA . MET A 1 173 ? -6.627 -1.201 6.662 1.00 97.38 173 MET A CA 1
ATOM 1302 C C . MET A 1 173 ? -7.335 -1.852 7.852 1.00 97.38 173 MET A C 1
ATOM 1304 O O . MET A 1 173 ? -8.515 -2.183 7.748 1.00 97.38 173 MET A O 1
ATOM 1308 N N . ILE A 1 174 ? -6.641 -1.984 8.989 1.00 97.50 174 ILE A N 1
ATOM 1309 C CA . ILE A 1 174 ? -7.233 -2.513 10.224 1.00 97.50 174 ILE A CA 1
ATOM 1310 C C . ILE A 1 174 ? -8.401 -1.618 10.658 1.00 97.50 174 ILE A C 1
ATOM 1312 O O . ILE A 1 174 ? -9.531 -2.075 10.791 1.00 97.50 174 ILE A O 1
ATOM 1316 N N . ARG A 1 175 ? -8.161 -0.316 10.822 1.00 97.31 175 ARG A N 1
ATOM 1317 C CA . ARG A 1 175 ? -9.140 0.615 11.405 1.00 97.31 175 ARG A CA 1
ATOM 1318 C C . ARG A 1 175 ? -10.376 0.840 10.531 1.00 97.31 175 ARG A C 1
ATOM 1320 O O . ARG A 1 175 ? -11.475 0.975 11.062 1.00 97.31 175 ARG A O 1
ATOM 1327 N N . LEU A 1 176 ? -10.220 0.879 9.207 1.00 96.12 176 LEU A N 1
ATOM 1328 C CA . LEU A 1 176 ? -11.331 1.103 8.276 1.00 96.12 176 LEU A CA 1
ATOM 1329 C C . LEU A 1 176 ? -12.196 -0.150 8.091 1.00 96.12 176 LEU A C 1
ATOM 1331 O O . LEU A 1 176 ? -13.421 -0.027 7.984 1.00 96.12 176 LEU A O 1
ATOM 1335 N N . PHE A 1 177 ? -11.578 -1.337 8.054 1.00 93.62 177 PHE A N 1
ATOM 1336 C CA . PHE A 1 177 ? -12.228 -2.566 7.585 1.00 93.62 177 PHE A CA 1
ATOM 1337 C C . PHE A 1 177 ? -12.423 -3.657 8.653 1.00 93.62 177 PHE A C 1
ATOM 1339 O O . PHE A 1 177 ? -13.005 -4.693 8.335 1.00 93.62 177 PHE A O 1
ATOM 1346 N N . ASP A 1 178 ? -12.005 -3.447 9.907 1.00 91.62 178 ASP A N 1
ATOM 1347 C CA . ASP A 1 178 ? -12.291 -4.378 11.015 1.00 91.62 178 ASP A CA 1
ATOM 1348 C C . ASP A 1 178 ? -13.796 -4.460 11.337 1.00 91.62 178 ASP A C 1
ATOM 1350 O O . ASP A 1 178 ? -14.349 -5.543 11.515 1.00 91.62 178 ASP A O 1
ATOM 1354 N N . GLY A 1 179 ? -14.487 -3.314 11.335 1.00 88.31 179 GLY A N 1
ATOM 1355 C CA . GLY A 1 179 ? -15.909 -3.209 11.694 1.00 88.31 179 GLY A CA 1
ATOM 1356 C C . GLY A 1 179 ? -16.172 -2.396 12.963 1.00 88.31 179 GLY A C 1
ATOM 1357 O O . GLY A 1 179 ? -17.310 -1.975 13.174 1.00 88.31 179 GLY A O 1
ATOM 1358 N N . ASP A 1 180 ? -15.129 -2.108 13.746 1.00 92.19 180 ASP A N 1
ATOM 1359 C CA . ASP A 1 180 ? -15.176 -1.214 14.904 1.00 92.19 180 ASP A CA 1
ATOM 1360 C C . ASP A 1 180 ? -15.471 0.237 14.469 1.00 92.19 180 ASP A C 1
ATOM 1362 O O . ASP A 1 180 ? -14.746 0.855 13.681 1.00 92.19 180 ASP A O 1
ATOM 1366 N N . ILE A 1 181 ? -16.574 0.787 14.984 1.00 93.19 181 ILE A N 1
ATOM 1367 C CA . ILE A 1 181 ? -17.076 2.123 14.629 1.00 93.19 181 ILE A CA 1
ATOM 1368 C C . ILE A 1 181 ? -16.126 3.226 15.111 1.00 93.19 181 ILE A C 1
ATOM 1370 O O . ILE A 1 181 ? -15.903 4.210 14.401 1.00 93.19 181 ILE A O 1
ATOM 1374 N N . ARG A 1 182 ? -15.554 3.068 16.308 1.00 95.81 182 ARG A N 1
ATOM 1375 C CA . ARG A 1 182 ? -14.647 4.044 16.918 1.00 95.81 182 ARG A CA 1
ATOM 1376 C C . ARG A 1 182 ? -13.349 4.121 16.125 1.00 95.81 182 ARG A C 1
ATOM 1378 O O . ARG A 1 182 ? -12.875 5.212 15.817 1.00 95.81 182 ARG A O 1
ATOM 1385 N N . GLN A 1 183 ? -12.807 2.970 15.747 1.00 96.56 183 GLN A N 1
ATOM 1386 C CA . GLN A 1 183 ? -11.587 2.873 14.950 1.00 96.56 183 GLN A CA 1
ATOM 1387 C C . GLN A 1 183 ? -11.781 3.438 13.553 1.00 96.56 183 GLN A C 1
ATOM 1389 O O . GLN A 1 183 ? -10.905 4.143 13.057 1.00 96.56 183 GLN A O 1
ATOM 1394 N N . ARG A 1 184 ? -12.963 3.247 12.965 1.00 96.00 184 ARG A N 1
ATOM 1395 C CA . ARG A 1 184 ? -13.309 3.891 11.702 1.00 96.00 184 ARG A CA 1
ATOM 1396 C C . ARG A 1 184 ? -13.359 5.410 11.815 1.00 96.00 184 ARG A C 1
ATOM 1398 O O . ARG A 1 184 ? -12.739 6.079 11.000 1.00 96.00 184 ARG A O 1
ATOM 1405 N N . ALA A 1 185 ? -14.040 5.964 12.819 1.00 96.38 185 ALA A N 1
ATOM 1406 C CA . ALA A 1 185 ? -14.083 7.417 13.025 1.00 96.38 185 ALA A CA 1
ATOM 1407 C C . ALA A 1 185 ? -12.673 8.006 13.208 1.00 96.38 185 ALA A C 1
ATOM 1409 O O . ALA A 1 185 ? -12.324 9.045 12.650 1.00 96.38 185 ALA A O 1
ATOM 1410 N N . LEU A 1 186 ? -11.830 7.288 13.941 1.00 97.25 186 LEU A N 1
ATOM 1411 C CA . LEU A 1 186 ? -10.431 7.626 14.131 1.00 97.25 186 LEU A CA 1
ATOM 1412 C C . LEU A 1 186 ? -9.583 7.512 12.845 1.00 97.25 186 LEU A C 1
ATOM 1414 O O . LEU A 1 186 ? -8.650 8.289 12.648 1.00 97.25 186 LEU A O 1
ATOM 1418 N N . ALA A 1 187 ? -9.870 6.547 11.972 1.00 97.25 187 ALA A N 1
ATOM 1419 C CA . ALA A 1 187 ? -9.252 6.435 10.654 1.00 97.25 187 ALA A CA 1
ATOM 1420 C C . ALA A 1 187 ? -9.658 7.592 9.735 1.00 97.25 187 ALA A C 1
ATOM 1422 O O . ALA A 1 187 ? -8.791 8.191 9.101 1.00 97.25 187 ALA A O 1
ATOM 1423 N N . GLU A 1 188 ? -10.940 7.967 9.741 1.00 96.12 188 GLU A N 1
ATOM 1424 C CA . GLU A 1 188 ? -11.452 9.128 9.006 1.00 96.12 188 GLU A CA 1
ATOM 1425 C C . GLU A 1 188 ? -10.760 10.428 9.425 1.00 96.12 188 GLU A C 1
ATOM 1427 O O . GLU A 1 188 ? -10.393 11.224 8.567 1.00 96.12 188 GLU A O 1
ATOM 1432 N N . ALA A 1 189 ? -10.515 10.622 10.723 1.00 96.38 189 ALA A N 1
ATOM 1433 C CA . ALA A 1 189 ? -9.792 11.792 11.224 1.00 96.38 189 ALA A CA 1
ATOM 1434 C C . ALA A 1 189 ? -8.322 11.848 10.760 1.00 96.38 189 ALA A C 1
ATOM 1436 O O . ALA A 1 189 ? -7.742 12.927 10.666 1.00 96.38 189 ALA A O 1
ATOM 1437 N N . VAL A 1 190 ? -7.713 10.695 10.462 1.00 96.56 190 VAL A N 1
ATOM 1438 C CA . VAL A 1 190 ? -6.317 10.584 9.998 1.00 96.56 190 VAL A CA 1
ATOM 1439 C C . VAL A 1 190 ? -6.207 10.657 8.469 1.00 96.56 190 VAL A C 1
ATOM 1441 O O . VAL A 1 190 ? -5.111 10.856 7.944 1.00 96.56 190 VAL A O 1
ATOM 1444 N N . GLU A 1 191 ? -7.320 10.553 7.739 1.00 95.50 191 GLU A N 1
ATOM 1445 C CA . GLU A 1 191 ? -7.341 10.593 6.273 1.00 95.50 191 GLU A CA 1
ATOM 1446 C C . GLU A 1 191 ? -6.593 11.811 5.693 1.00 95.50 191 GLU A C 1
ATOM 1448 O O . GLU A 1 191 ? -5.736 11.592 4.827 1.00 95.50 191 GLU A O 1
ATOM 1453 N N . PRO A 1 192 ? -6.771 13.054 6.191 1.00 94.50 192 PRO A N 1
ATOM 1454 C CA . PRO A 1 192 ? -6.054 14.209 5.645 1.00 94.50 192 PRO A CA 1
ATOM 1455 C C . PRO A 1 192 ? -4.535 14.101 5.825 1.00 94.50 192 PRO A C 1
ATOM 1457 O O . PRO A 1 192 ? -3.768 14.478 4.939 1.00 94.50 192 PRO A O 1
ATOM 1460 N N . VAL A 1 193 ? -4.086 13.515 6.941 1.00 93.88 193 VAL A N 1
ATOM 1461 C CA . VAL A 1 193 ? -2.660 13.282 7.217 1.00 93.88 193 VAL A CA 1
ATOM 1462 C C . VAL A 1 193 ? -2.092 12.233 6.264 1.00 93.88 193 VAL A C 1
ATOM 1464 O O . VAL A 1 193 ? -1.009 12.421 5.713 1.00 93.88 193 VAL A O 1
ATOM 1467 N N . GLN A 1 194 ? -2.844 11.161 5.998 1.00 96.62 194 GLN A N 1
ATOM 1468 C CA . GLN A 1 194 ? -2.471 10.169 4.989 1.00 96.62 194 GLN A CA 1
ATOM 1469 C C . GLN A 1 194 ? -2.335 10.813 3.596 1.00 96.62 194 GLN A C 1
ATOM 1471 O O . GLN A 1 194 ? -1.383 10.503 2.873 1.00 96.62 194 GLN A O 1
ATOM 1476 N N . ALA A 1 195 ? -3.247 11.722 3.224 1.00 95.12 195 ALA A N 1
ATOM 1477 C CA . ALA A 1 195 ? -3.159 12.495 1.978 1.00 95.12 195 ALA A CA 1
ATOM 1478 C C . ALA A 1 195 ? -1.856 13.292 1.923 1.00 95.12 195 ALA A C 1
ATOM 1480 O O . ALA A 1 195 ? -1.087 13.154 0.973 1.00 95.12 195 ALA A O 1
ATOM 1481 N N . ALA A 1 196 ? -1.587 14.073 2.972 1.00 93.69 196 ALA A N 1
ATOM 1482 C CA . ALA A 1 196 ? -0.409 14.923 3.063 1.00 93.69 196 ALA A CA 1
ATOM 1483 C C . ALA A 1 196 ? 0.894 14.112 2.995 1.00 93.69 196 ALA A C 1
ATOM 1485 O O . ALA A 1 196 ? 1.817 14.485 2.276 1.00 93.69 196 ALA A O 1
ATOM 1486 N N . TRP A 1 197 ? 0.969 12.965 3.678 1.00 96.00 197 TRP A N 1
ATOM 1487 C CA . TRP A 1 197 ? 2.140 12.083 3.620 1.00 96.00 197 TRP A CA 1
ATOM 1488 C C . TRP A 1 197 ? 2.349 11.475 2.232 1.00 96.00 197 TRP A C 1
ATOM 1490 O O . TRP A 1 197 ? 3.493 11.358 1.786 1.00 96.00 197 TRP A O 1
ATOM 1500 N N . THR A 1 198 ? 1.260 11.132 1.539 1.00 96.62 198 THR A N 1
ATOM 1501 C CA . THR A 1 198 ? 1.299 10.621 0.159 1.00 96.62 198 THR A CA 1
ATOM 1502 C C . THR A 1 198 ? 1.801 11.698 -0.800 1.00 96.62 198 THR A C 1
ATOM 1504 O O . THR A 1 198 ? 2.763 11.458 -1.528 1.00 96.62 198 THR A O 1
ATOM 1507 N N . ALA A 1 199 ? 1.223 12.901 -0.728 1.00 92.94 199 ALA A N 1
ATOM 1508 C CA . ALA A 1 199 ? 1.613 14.065 -1.519 1.00 92.94 199 ALA A CA 1
ATOM 1509 C C . ALA A 1 199 ? 3.074 14.477 -1.269 1.00 92.94 199 ALA A C 1
ATOM 1511 O O . ALA A 1 199 ? 3.823 14.737 -2.208 1.00 92.94 199 ALA A O 1
ATOM 1512 N N . ALA A 1 200 ? 3.519 14.477 -0.011 1.00 92.38 200 ALA A N 1
ATOM 1513 C CA . ALA A 1 200 ? 4.900 14.793 0.337 1.00 92.38 200 ALA A CA 1
ATOM 1514 C C . ALA A 1 200 ? 5.889 13.745 -0.201 1.00 92.38 200 ALA A C 1
ATOM 1516 O O . ALA A 1 200 ? 6.965 14.108 -0.674 1.00 92.38 200 ALA A O 1
ATOM 1517 N N . LEU A 1 201 ? 5.544 12.451 -0.152 1.00 95.31 201 LEU A N 1
ATOM 1518 C CA . LEU A 1 201 ? 6.382 11.401 -0.737 1.00 95.31 201 LEU A CA 1
ATOM 1519 C C . LEU A 1 201 ? 6.460 11.569 -2.257 1.00 95.31 201 LEU A C 1
ATOM 1521 O O . LEU A 1 201 ? 7.556 11.581 -2.812 1.00 95.31 201 LEU A O 1
ATOM 1525 N N . GLN A 1 202 ? 5.309 11.774 -2.897 1.00 93.19 202 GLN A N 1
ATOM 1526 C CA . GLN A 1 202 ? 5.184 12.113 -4.310 1.00 93.19 202 GLN A CA 1
ATOM 1527 C C . GLN A 1 202 ? 6.099 13.292 -4.680 1.00 93.19 202 GLN A C 1
ATOM 1529 O O . GLN A 1 202 ? 6.934 13.168 -5.573 1.00 93.19 202 GLN A O 1
ATOM 1534 N N . ALA A 1 203 ? 6.008 14.427 -3.987 1.00 90.25 203 ALA A N 1
ATOM 1535 C CA . ALA A 1 203 ? 6.825 15.608 -4.276 1.00 90.25 203 ALA A CA 1
ATOM 1536 C C . ALA A 1 203 ? 8.340 15.328 -4.218 1.00 90.25 203 ALA A C 1
ATOM 1538 O O . ALA A 1 203 ? 9.098 15.882 -5.008 1.00 90.25 203 ALA A O 1
ATOM 1539 N N . ARG A 1 204 ? 8.787 14.445 -3.314 1.00 92.75 204 ARG A N 1
ATOM 1540 C CA . ARG A 1 204 ? 10.211 14.107 -3.152 1.00 92.75 204 ARG A CA 1
ATOM 1541 C C . ARG A 1 204 ? 10.743 13.119 -4.185 1.00 92.75 204 ARG A C 1
ATOM 1543 O O . ARG A 1 204 ? 11.937 13.155 -4.464 1.00 92.75 204 ARG A O 1
ATOM 1550 N N . VAL A 1 205 ? 9.906 12.211 -4.690 1.00 91.88 205 VAL A N 1
ATOM 1551 C CA . VAL A 1 205 ? 10.335 11.179 -5.656 1.00 91.88 205 VAL A CA 1
ATOM 1552 C C . VAL A 1 205 ? 10.185 11.619 -7.109 1.00 91.88 205 VAL A C 1
ATOM 1554 O O . VAL A 1 205 ? 10.921 11.127 -7.958 1.00 91.88 205 VAL A O 1
ATOM 1557 N N . GLY A 1 206 ? 9.279 12.563 -7.378 1.00 88.56 206 GLY A N 1
ATOM 1558 C CA . GLY A 1 206 ? 9.077 13.155 -8.698 1.00 88.56 206 GLY A CA 1
ATOM 1559 C C . GLY A 1 206 ? 8.344 12.266 -9.712 1.00 88.56 206 GLY A C 1
ATOM 1560 O O . GLY A 1 206 ? 8.325 11.039 -9.602 1.00 88.56 206 GLY A O 1
ATOM 1561 N N . GLY A 1 207 ? 7.763 12.943 -10.714 1.00 83.06 207 GLY A N 1
ATOM 1562 C CA . GLY A 1 207 ? 6.979 12.433 -11.853 1.00 83.06 207 GLY A CA 1
ATOM 1563 C C . GLY A 1 207 ? 7.424 11.093 -12.427 1.00 83.06 207 GLY A C 1
ATOM 1564 O O . GLY A 1 207 ? 6.652 10.148 -12.618 1.00 83.06 207 GLY A O 1
ATOM 1565 N N . ASP A 1 208 ? 8.718 11.052 -12.711 1.00 85.44 208 ASP A N 1
ATOM 1566 C CA . ASP A 1 208 ? 9.339 10.081 -13.603 1.00 85.44 208 ASP A CA 1
ATOM 1567 C C . ASP A 1 208 ? 9.348 8.660 -13.033 1.00 85.44 208 ASP A C 1
ATOM 1569 O O . ASP A 1 208 ? 9.469 7.690 -13.783 1.00 85.44 208 ASP A O 1
ATOM 1573 N N . ILE A 1 209 ? 9.121 8.499 -11.723 1.00 89.38 209 ILE A N 1
ATOM 1574 C CA . ILE A 1 209 ? 9.026 7.179 -11.090 1.00 89.38 209 ILE A CA 1
ATOM 1575 C C . ILE A 1 209 ? 7.906 6.317 -11.698 1.00 89.38 209 ILE A C 1
ATOM 1577 O O . ILE A 1 209 ? 8.005 5.092 -11.691 1.00 89.38 209 ILE A O 1
ATOM 1581 N N . PHE A 1 210 ? 6.867 6.932 -12.276 1.00 87.38 210 PHE A N 1
ATOM 1582 C CA . PHE A 1 210 ? 5.750 6.245 -12.934 1.00 87.38 210 PHE A CA 1
ATOM 1583 C C . PHE A 1 210 ? 5.927 6.064 -14.454 1.00 87.38 210 PHE A C 1
ATOM 1585 O O . PHE A 1 210 ? 5.017 5.554 -15.106 1.00 87.38 210 PHE A O 1
ATOM 1592 N N . GLN A 1 211 ? 7.078 6.436 -15.027 1.00 82.75 211 GLN A N 1
ATOM 1593 C CA . GLN A 1 211 ? 7.370 6.259 -16.460 1.00 82.75 211 GLN A CA 1
ATOM 1594 C C . GLN A 1 211 ? 8.065 4.926 -16.787 1.00 82.75 211 GLN A C 1
ATOM 1596 O O . GLN A 1 211 ? 8.140 4.555 -17.952 1.00 82.75 211 GLN A O 1
ATOM 1601 N N . GLY A 1 212 ? 8.544 4.183 -15.784 1.00 74.31 212 GLY A N 1
ATOM 1602 C CA . GLY A 1 212 ? 9.123 2.848 -15.995 1.00 74.31 212 GLY A CA 1
ATOM 1603 C C . GLY A 1 212 ? 10.542 2.855 -16.568 1.00 74.31 212 GLY A C 1
ATOM 1604 O O . GLY A 1 212 ? 11.011 1.831 -17.056 1.00 74.31 212 GLY A O 1
ATOM 1605 N N . ALA A 1 213 ? 11.260 3.982 -16.499 1.00 70.81 213 ALA A N 1
ATOM 1606 C CA . ALA A 1 213 ? 12.651 4.077 -16.956 1.00 70.81 213 ALA A CA 1
ATOM 1607 C C . ALA A 1 213 ? 13.583 3.054 -16.269 1.00 70.81 213 ALA A C 1
ATOM 1609 O O . ALA A 1 213 ? 14.562 2.597 -16.854 1.00 70.81 213 ALA A O 1
ATOM 1610 N N . ASP A 1 214 ? 13.249 2.637 -15.046 1.00 68.81 214 ASP A N 1
ATOM 1611 C CA . ASP A 1 214 ? 13.948 1.607 -14.277 1.00 68.81 214 ASP A CA 1
ATOM 1612 C C . ASP A 1 214 ? 13.799 0.181 -14.842 1.00 68.81 214 ASP A C 1
ATOM 1614 O O . ASP A 1 214 ? 14.576 -0.700 -14.472 1.00 68.81 214 ASP A O 1
ATOM 1618 N N . LEU A 1 215 ? 12.846 -0.049 -15.753 1.00 66.75 215 LEU A N 1
ATOM 1619 C CA . LEU A 1 215 ? 12.669 -1.316 -16.475 1.00 66.75 215 LEU A CA 1
ATOM 1620 C C . LEU A 1 215 ? 13.491 -1.393 -17.760 1.00 66.75 215 LEU A C 1
ATOM 1622 O O . LEU A 1 215 ? 13.912 -2.478 -18.150 1.00 66.75 215 LEU A O 1
ATOM 1626 N N . HIS A 1 216 ? 13.772 -0.251 -18.389 1.00 59.31 216 HIS A N 1
ATOM 1627 C CA . HIS A 1 216 ? 14.521 -0.161 -19.646 1.00 59.31 216 HIS A CA 1
ATOM 1628 C C . HIS A 1 216 ? 16.041 -0.292 -19.470 1.00 59.31 216 HIS A C 1
ATOM 1630 O O . HIS A 1 216 ? 16.802 0.053 -20.370 1.00 59.31 216 HIS A O 1
ATOM 1636 N N . LEU A 1 217 ? 16.505 -0.846 -18.344 1.00 53.31 217 LEU A N 1
ATOM 1637 C CA . LEU A 1 217 ? 17.914 -1.140 -18.074 1.00 53.31 217 LEU A CA 1
ATOM 1638 C C . LEU A 1 217 ? 18.406 -2.351 -18.899 1.00 53.31 217 LEU A C 1
ATOM 1640 O O . LEU A 1 217 ? 19.004 -3.292 -18.368 1.00 53.31 217 LEU A O 1
ATOM 1644 N N . HIS A 1 218 ? 18.156 -2.337 -20.208 1.00 46.84 218 HIS A N 1
ATOM 1645 C CA . HIS A 1 218 ? 18.867 -3.147 -21.180 1.00 46.84 218 HIS A CA 1
ATOM 1646 C C . HIS A 1 218 ? 20.285 -2.591 -21.286 1.00 46.84 218 HIS A C 1
ATOM 1648 O O . HIS A 1 218 ? 20.451 -1.491 -21.787 1.00 46.84 218 HIS A O 1
ATOM 1654 N N . ALA A 1 219 ? 21.257 -3.339 -20.759 1.00 46.34 219 ALA A N 1
ATOM 1655 C CA . ALA A 1 219 ? 22.695 -3.466 -21.071 1.00 46.34 219 ALA A CA 1
ATOM 1656 C C . ALA A 1 219 ? 23.562 -2.311 -21.665 1.00 46.34 219 ALA A C 1
ATOM 1658 O O . ALA A 1 219 ? 24.770 -2.511 -21.751 1.00 46.34 219 ALA A O 1
ATOM 1659 N N . GLY A 1 220 ? 23.044 -1.145 -22.057 1.00 48.00 220 GLY A N 1
ATOM 1660 C CA . GLY A 1 220 ? 23.758 -0.093 -22.788 1.00 48.00 220 GLY A CA 1
ATOM 1661 C C . GLY A 1 220 ? 23.968 1.200 -21.998 1.00 48.00 220 GLY A C 1
ATOM 1662 O O . GLY A 1 220 ? 25.105 1.642 -21.880 1.00 48.00 220 GLY A O 1
ATOM 1663 N N . ASP A 1 221 ? 22.917 1.772 -21.399 1.00 50.31 221 ASP A N 1
ATOM 1664 C CA . ASP A 1 221 ? 22.993 3.137 -20.834 1.00 50.31 221 ASP A CA 1
ATOM 1665 C C . ASP A 1 221 ? 23.528 3.210 -19.392 1.00 50.31 221 ASP A C 1
ATOM 1667 O O . ASP A 1 221 ? 23.993 4.258 -18.952 1.00 50.31 221 ASP A O 1
ATOM 1671 N N . ASP A 1 222 ? 23.517 2.094 -18.654 1.00 53.44 222 ASP A N 1
ATOM 1672 C CA . ASP A 1 222 ? 24.019 2.012 -17.270 1.00 53.44 222 ASP A CA 1
ATOM 1673 C C . ASP A 1 222 ? 24.909 0.767 -17.074 1.00 53.44 222 ASP A C 1
ATOM 1675 O O . ASP A 1 222 ? 24.870 0.106 -16.032 1.00 53.44 222 ASP A O 1
ATOM 1679 N N . ALA A 1 223 ? 25.698 0.409 -18.101 1.00 54.97 223 ALA A N 1
ATOM 1680 C CA . ALA A 1 223 ? 26.595 -0.758 -18.106 1.00 54.97 223 ALA A CA 1
ATOM 1681 C C . ALA A 1 223 ? 27.622 -0.745 -16.953 1.00 54.97 223 ALA A C 1
ATOM 1683 O O . ALA A 1 223 ? 28.117 -1.795 -16.545 1.00 54.97 223 ALA A O 1
ATOM 1684 N N . ALA A 1 224 ? 27.908 0.437 -16.397 1.00 60.44 224 ALA A N 1
ATOM 1685 C CA . ALA A 1 224 ? 28.769 0.613 -15.231 1.00 60.44 224 ALA A CA 1
ATOM 1686 C C . ALA A 1 224 ? 28.089 0.227 -13.900 1.00 60.44 224 ALA A C 1
ATOM 1688 O O . ALA A 1 224 ? 28.775 -0.046 -12.911 1.00 60.44 224 ALA A O 1
ATOM 1689 N N . SER A 1 225 ? 26.753 0.196 -13.838 1.00 73.19 225 SER A N 1
ATOM 1690 C CA . SER A 1 225 ? 26.027 -0.133 -12.611 1.00 73.19 225 SER A CA 1
ATOM 1691 C C . SER A 1 225 ? 25.974 -1.642 -12.359 1.00 73.19 225 SER A C 1
ATOM 1693 O O . SER A 1 225 ? 25.587 -2.452 -13.206 1.00 73.19 225 SER A O 1
ATOM 1695 N N . SER A 1 226 ? 26.322 -2.045 -11.135 1.00 84.38 226 SER A N 1
ATOM 1696 C CA . SER A 1 226 ? 26.202 -3.447 -10.734 1.00 84.38 226 SER A CA 1
ATOM 1697 C C . SER A 1 226 ? 24.743 -3.924 -10.815 1.00 84.38 226 SER A C 1
ATOM 1699 O O . SER A 1 226 ? 23.808 -3.165 -10.550 1.00 84.38 226 SER A O 1
ATOM 1701 N N . MET A 1 227 ? 24.532 -5.216 -11.086 1.00 85.75 227 MET A N 1
ATOM 1702 C CA . MET A 1 227 ? 23.203 -5.851 -11.027 1.00 85.75 227 MET A CA 1
ATOM 1703 C C . MET A 1 227 ? 22.484 -5.571 -9.696 1.00 85.75 227 MET A C 1
ATOM 1705 O O . MET A 1 227 ? 21.278 -5.335 -9.676 1.00 85.75 227 MET A O 1
ATOM 1709 N N . SER A 1 228 ? 23.228 -5.535 -8.584 1.00 87.81 228 SER A N 1
ATOM 1710 C CA . SER A 1 228 ? 22.670 -5.197 -7.272 1.00 87.81 228 SER A CA 1
ATOM 1711 C C . SER A 1 228 ? 22.167 -3.757 -7.197 1.00 87.81 228 SER A C 1
ATOM 1713 O O . SER A 1 228 ? 21.176 -3.509 -6.516 1.00 87.81 228 SER A O 1
ATOM 1715 N N . THR A 1 229 ? 22.838 -2.811 -7.854 1.00 88.75 229 THR A N 1
ATOM 1716 C CA . THR A 1 229 ? 22.423 -1.404 -7.892 1.00 88.75 229 THR A CA 1
ATOM 1717 C C . THR A 1 229 ? 21.132 -1.251 -8.689 1.00 88.75 229 THR A C 1
ATOM 1719 O O . THR A 1 229 ? 20.194 -0.620 -8.205 1.00 88.75 229 THR A O 1
ATOM 1722 N N . ARG A 1 230 ? 21.055 -1.888 -9.865 1.00 88.69 230 ARG A N 1
ATOM 1723 C CA . ARG A 1 230 ? 19.861 -1.869 -10.725 1.00 88.69 230 ARG A CA 1
ATOM 1724 C C . ARG A 1 230 ? 18.643 -2.456 -10.017 1.00 88.69 230 ARG A C 1
ATOM 1726 O O . ARG A 1 230 ? 17.617 -1.790 -9.926 1.00 88.69 230 ARG A O 1
ATOM 1733 N N . TRP A 1 231 ? 18.794 -3.641 -9.422 1.00 91.44 231 TRP A N 1
ATOM 1734 C CA . TRP A 1 231 ? 17.712 -4.278 -8.670 1.00 91.44 231 TRP A CA 1
ATOM 1735 C C . TRP A 1 231 ? 17.250 -3.437 -7.475 1.00 91.44 231 TRP A C 1
ATOM 1737 O O . TRP A 1 231 ? 16.052 -3.268 -7.293 1.00 91.44 231 TRP A O 1
ATOM 1747 N N . ARG A 1 232 ? 18.165 -2.851 -6.685 1.00 90.81 232 ARG A N 1
ATOM 1748 C CA . ARG A 1 232 ? 17.776 -1.982 -5.556 1.00 90.81 232 ARG A CA 1
ATOM 1749 C C . ARG A 1 232 ? 17.038 -0.727 -6.010 1.00 90.81 232 ARG A C 1
ATOM 1751 O O . ARG A 1 232 ? 16.094 -0.320 -5.341 1.00 90.81 232 ARG A O 1
ATOM 1758 N N . ARG A 1 233 ? 17.461 -0.122 -7.125 1.00 91.69 233 ARG A N 1
ATOM 1759 C CA . ARG A 1 233 ? 16.792 1.049 -7.702 1.00 91.69 233 ARG A CA 1
ATOM 1760 C C . ARG A 1 233 ? 15.374 0.691 -8.139 1.00 91.69 233 ARG A C 1
ATOM 1762 O O . ARG A 1 233 ? 14.443 1.358 -7.709 1.00 91.69 233 ARG A O 1
ATOM 1769 N N . TRP A 1 234 ? 15.219 -0.388 -8.907 1.00 93.88 234 TRP A N 1
ATOM 1770 C CA . TRP A 1 234 ? 13.908 -0.891 -9.316 1.00 93.88 234 TRP A CA 1
ATOM 1771 C C . TRP A 1 234 ? 13.031 -1.234 -8.106 1.00 93.88 234 TRP A C 1
ATOM 1773 O O . TRP A 1 234 ? 11.900 -0.775 -8.015 1.00 93.88 234 TRP A O 1
ATOM 1783 N N . LEU A 1 235 ? 13.569 -1.970 -7.130 1.00 94.50 235 LEU A N 1
ATOM 1784 C CA . LEU A 1 235 ? 12.821 -2.407 -5.953 1.00 94.50 235 LEU A CA 1
ATOM 1785 C C . LEU A 1 235 ? 12.319 -1.222 -5.123 1.00 94.50 235 LEU A C 1
ATOM 1787 O O . LEU A 1 235 ? 11.175 -1.220 -4.666 1.00 94.50 235 LEU A O 1
ATOM 1791 N N . PHE A 1 236 ? 13.167 -0.210 -4.936 1.00 95.31 236 PHE A N 1
ATOM 1792 C CA . PHE A 1 236 ? 12.778 1.035 -4.288 1.00 95.31 236 PHE A CA 1
ATOM 1793 C C . PHE A 1 236 ? 11.684 1.752 -5.085 1.00 95.31 236 PHE A C 1
ATOM 1795 O O . PHE A 1 236 ? 10.640 2.073 -4.515 1.00 95.31 236 PHE A O 1
ATOM 1802 N N . SER A 1 237 ? 11.889 1.949 -6.391 1.00 95.81 237 SER A N 1
ATOM 1803 C CA . SER A 1 237 ? 10.926 2.629 -7.259 1.00 95.81 237 SER A CA 1
ATOM 1804 C C . SER A 1 237 ? 9.565 1.939 -7.255 1.00 95.81 237 SER A C 1
ATOM 1806 O O . SER A 1 237 ? 8.538 2.580 -7.042 1.00 95.81 237 SER A O 1
ATOM 1808 N N . GLU A 1 238 ? 9.553 0.619 -7.408 1.00 96.75 238 GLU A N 1
ATOM 1809 C CA . GLU A 1 238 ? 8.337 -0.184 -7.429 1.00 96.75 238 GLU A CA 1
ATOM 1810 C C . GLU A 1 238 ? 7.617 -0.183 -6.077 1.00 96.75 238 GLU A C 1
ATOM 1812 O O . GLU A 1 238 ? 6.394 -0.046 -6.024 1.00 96.75 238 GLU A O 1
ATOM 1817 N N . SER A 1 239 ? 8.363 -0.239 -4.970 1.00 97.69 239 SER A N 1
ATOM 1818 C CA . SER A 1 239 ? 7.783 -0.136 -3.626 1.00 97.69 239 SER A CA 1
ATOM 1819 C C . SER A 1 239 ? 7.127 1.225 -3.389 1.00 97.69 239 SER A C 1
ATOM 1821 O O . SER A 1 239 ? 6.055 1.297 -2.782 1.00 97.69 239 SER A O 1
ATOM 1823 N N . VAL A 1 240 ? 7.726 2.309 -3.896 1.00 97.88 240 VAL A N 1
ATOM 1824 C CA . VAL A 1 240 ? 7.125 3.649 -3.858 1.00 97.88 240 VAL A CA 1
ATOM 1825 C C . VAL A 1 240 ? 5.858 3.701 -4.714 1.00 97.88 240 VAL A C 1
ATOM 1827 O O . VAL A 1 240 ? 4.820 4.121 -4.198 1.00 97.88 240 VAL A O 1
ATOM 1830 N N . ARG A 1 241 ? 5.910 3.237 -5.976 1.00 97.75 241 ARG A N 1
ATOM 1831 C CA . ARG A 1 241 ? 4.745 3.193 -6.882 1.00 97.75 241 ARG A CA 1
ATOM 1832 C C . ARG A 1 241 ? 3.567 2.481 -6.215 1.00 97.75 241 ARG A C 1
ATOM 1834 O O . ARG A 1 241 ? 2.498 3.070 -6.062 1.00 97.75 241 ARG A O 1
ATOM 1841 N N . ARG A 1 242 ? 3.790 1.255 -5.732 1.00 98.06 242 ARG A N 1
ATOM 1842 C CA . ARG A 1 242 ? 2.768 0.427 -5.073 1.00 98.06 242 ARG A CA 1
ATOM 1843 C C . ARG A 1 242 ? 2.222 1.079 -3.809 1.00 98.06 242 ARG A C 1
ATOM 1845 O O . ARG A 1 242 ? 1.011 1.108 -3.621 1.00 98.06 242 ARG A O 1
ATOM 1852 N N . THR A 1 243 ? 3.077 1.663 -2.970 1.00 98.56 243 THR A N 1
ATOM 1853 C CA . THR A 1 243 ? 2.634 2.328 -1.730 1.00 98.56 243 THR A CA 1
ATOM 1854 C C . THR A 1 243 ? 1.760 3.552 -2.019 1.00 98.56 243 THR A C 1
ATOM 1856 O O . THR A 1 243 ? 0.713 3.718 -1.393 1.00 98.56 243 THR A O 1
ATOM 1859 N N . ILE A 1 244 ? 2.151 4.395 -2.982 1.00 97.88 244 ILE A N 1
ATOM 1860 C CA . ILE A 1 244 ? 1.368 5.574 -3.382 1.00 97.88 244 ILE A CA 1
ATOM 1861 C C . ILE A 1 244 ? 0.013 5.141 -3.948 1.00 97.88 244 ILE A C 1
ATOM 1863 O O . ILE A 1 244 ? -1.018 5.639 -3.494 1.00 97.88 244 ILE A O 1
ATOM 1867 N N . ILE A 1 245 ? 0.005 4.177 -4.876 1.00 97.62 245 ILE A N 1
ATOM 1868 C CA . ILE A 1 245 ? -1.225 3.635 -5.466 1.00 97.62 245 ILE A CA 1
ATOM 1869 C C . ILE A 1 245 ? -2.160 3.120 -4.362 1.00 97.62 245 ILE A C 1
ATOM 1871 O O . ILE A 1 245 ? -3.316 3.531 -4.310 1.00 97.62 245 ILE A O 1
ATOM 1875 N N . ILE A 1 246 ? -1.676 2.294 -3.426 1.00 97.75 246 ILE A N 1
ATOM 1876 C CA . ILE A 1 246 ? -2.505 1.763 -2.327 1.00 97.75 246 ILE A CA 1
ATOM 1877 C C . ILE A 1 246 ? -3.049 2.859 -1.431 1.00 97.75 246 ILE A C 1
ATOM 1879 O O . ILE A 1 246 ? -4.207 2.779 -1.021 1.00 97.75 246 ILE A O 1
ATOM 1883 N N . SER A 1 247 ? -2.254 3.892 -1.154 1.00 98.00 247 SER A N 1
ATOM 1884 C CA . SER A 1 247 ? -2.732 5.023 -0.370 1.00 98.00 247 SER A CA 1
ATOM 1885 C C . SER A 1 247 ? -3.959 5.666 -1.011 1.00 98.00 247 SER A C 1
ATOM 1887 O O . SER A 1 247 ? -4.981 5.840 -0.343 1.00 98.00 247 SER A O 1
ATOM 1889 N N . PHE A 1 248 ? -3.911 5.934 -2.318 1.00 95.75 248 PHE A N 1
ATOM 1890 C CA . PHE A 1 248 ? -5.060 6.471 -3.042 1.00 95.75 248 PHE A CA 1
ATOM 1891 C C . PHE A 1 248 ? -6.220 5.480 -3.142 1.00 95.75 248 PHE A C 1
ATOM 1893 O O . PHE A 1 248 ? -7.369 5.870 -2.929 1.00 95.75 248 PHE A O 1
ATOM 1900 N N . VAL A 1 249 ? -5.948 4.212 -3.454 1.00 94.69 249 VAL A N 1
ATOM 1901 C CA . VAL A 1 249 ? -7.004 3.223 -3.692 1.00 94.69 249 VAL A CA 1
ATOM 1902 C C . VAL A 1 249 ? -7.758 2.899 -2.404 1.00 94.69 249 VAL A C 1
ATOM 1904 O O . VAL A 1 249 ? -8.982 2.860 -2.445 1.00 94.69 249 VAL A O 1
ATOM 1907 N N . ILE A 1 250 ? -7.102 2.762 -1.246 1.00 95.56 250 ILE A N 1
ATOM 1908 C CA . ILE A 1 250 ? -7.810 2.530 0.029 1.00 95.56 250 ILE A CA 1
ATOM 1909 C C . ILE A 1 250 ? -8.758 3.684 0.347 1.00 95.56 250 ILE A C 1
ATOM 1911 O O . ILE A 1 250 ? -9.928 3.449 0.652 1.00 95.56 250 ILE A O 1
ATOM 1915 N N . ARG A 1 251 ? -8.279 4.928 0.216 1.00 94.31 251 ARG A N 1
ATOM 1916 C CA . ARG A 1 251 ? -9.110 6.131 0.384 1.00 94.31 251 ARG A CA 1
ATOM 1917 C C . ARG A 1 251 ? -10.271 6.138 -0.609 1.00 94.31 251 ARG A C 1
ATOM 1919 O O . ARG A 1 251 ? -11.400 6.444 -0.240 1.00 94.31 251 ARG A O 1
ATOM 1926 N N . GLY A 1 252 ? -10.004 5.768 -1.861 1.00 91.88 252 GLY A N 1
ATOM 1927 C CA . GLY A 1 252 ? -10.993 5.747 -2.931 1.00 91.88 252 GLY A CA 1
ATOM 1928 C C . GLY A 1 252 ? -12.077 4.690 -2.735 1.00 91.88 252 GLY A C 1
ATOM 1929 O O . GLY A 1 252 ? -13.259 5.010 -2.827 1.00 91.88 252 GLY A O 1
ATOM 1930 N N . ILE A 1 253 ? -11.695 3.456 -2.408 1.00 91.88 253 ILE A N 1
ATOM 1931 C CA . ILE A 1 253 ? -12.618 2.358 -2.097 1.00 91.88 253 ILE A CA 1
ATOM 1932 C C . ILE A 1 253 ? -13.448 2.699 -0.862 1.00 91.88 253 ILE A C 1
ATOM 1934 O O . ILE A 1 253 ? -14.664 2.519 -0.875 1.00 91.88 253 ILE A O 1
ATOM 1938 N N . TYR A 1 254 ? -12.824 3.257 0.177 1.00 92.56 254 TYR A N 1
ATOM 1939 C CA . TYR A 1 254 ? -13.551 3.707 1.357 1.00 92.56 254 TYR A CA 1
ATOM 1940 C C . TYR A 1 254 ? -14.566 4.812 1.027 1.00 92.56 254 TYR A C 1
ATOM 1942 O O . TYR A 1 254 ? -15.720 4.729 1.444 1.00 92.56 254 TYR A O 1
ATOM 1950 N N . ALA A 1 255 ? -14.183 5.811 0.223 1.00 90.38 255 ALA A N 1
ATOM 1951 C CA . ALA A 1 255 ? -15.091 6.863 -0.232 1.00 90.38 255 ALA A CA 1
ATOM 1952 C C . ALA A 1 255 ? -16.258 6.296 -1.063 1.00 90.38 255 ALA A C 1
ATOM 1954 O O . ALA A 1 255 ? -17.416 6.603 -0.776 1.00 90.38 255 ALA A O 1
ATOM 1955 N N . MET A 1 256 ? -15.991 5.400 -2.020 1.00 87.62 256 MET A N 1
ATOM 1956 C CA . MET A 1 256 ? -17.047 4.704 -2.769 1.00 87.62 256 MET A CA 1
ATOM 1957 C C . MET A 1 256 ? -18.025 4.000 -1.826 1.00 87.62 256 MET A C 1
ATOM 1959 O O . MET A 1 256 ? -19.236 4.128 -1.980 1.00 87.62 256 MET A O 1
ATOM 1963 N N . ALA A 1 257 ? -17.511 3.301 -0.817 1.00 87.12 257 ALA A N 1
ATOM 1964 C CA . ALA A 1 257 ? -18.329 2.523 0.099 1.00 87.12 257 ALA A CA 1
ATOM 1965 C C . ALA A 1 257 ? -19.111 3.398 1.107 1.00 87.12 257 ALA A C 1
ATOM 1967 O O . ALA A 1 257 ? -20.229 3.054 1.490 1.00 87.12 257 ALA A O 1
ATOM 1968 N N . LYS A 1 258 ? -18.549 4.541 1.525 1.00 86.62 258 LYS A N 1
ATOM 1969 C CA . LYS A 1 258 ? -19.159 5.476 2.487 1.00 86.62 258 LYS A CA 1
ATOM 1970 C C . LYS A 1 258 ? -20.204 6.398 1.857 1.00 86.62 258 LYS A C 1
ATOM 1972 O O . LYS A 1 258 ? -21.243 6.634 2.472 1.00 86.62 258 LYS A O 1
ATOM 1977 N N . GLN A 1 259 ? -19.908 6.962 0.686 1.00 86.06 259 GLN A N 1
ATOM 1978 C CA . GLN A 1 259 ? -20.691 8.045 0.067 1.00 86.06 259 GLN A CA 1
ATOM 1979 C C . GLN A 1 259 ? -21.108 7.765 -1.386 1.00 86.06 259 GLN A C 1
ATOM 1981 O O . GLN A 1 259 ? -21.779 8.595 -1.991 1.00 86.06 259 GLN A O 1
ATOM 1986 N N . GLY A 1 260 ? -20.744 6.611 -1.955 1.00 81.69 260 GLY A N 1
ATOM 1987 C CA . GLY A 1 260 ? -21.177 6.178 -3.289 1.00 81.69 260 GLY A CA 1
ATOM 1988 C C . GLY A 1 260 ? -20.332 6.700 -4.454 1.00 81.69 260 GLY A C 1
ATOM 1989 O O . GLY A 1 260 ? -20.558 6.286 -5.587 1.00 81.69 260 GLY A O 1
ATOM 1990 N N . TYR A 1 261 ? -19.359 7.579 -4.202 1.00 82.12 261 TYR A N 1
ATOM 1991 C CA . TYR A 1 261 ? -18.483 8.138 -5.233 1.00 82.12 261 TYR A CA 1
ATOM 1992 C C . TYR A 1 261 ? -17.059 8.389 -4.714 1.00 82.12 261 TYR A C 1
ATOM 1994 O O . TYR A 1 261 ? -16.834 8.646 -3.528 1.00 82.12 261 TYR A O 1
ATOM 2002 N N . CYS A 1 262 ? -16.095 8.373 -5.634 1.00 83.69 262 CYS A N 1
ATOM 2003 C CA . CYS A 1 262 ? -14.682 8.644 -5.398 1.00 83.69 262 CYS A CA 1
ATOM 2004 C C . CYS A 1 262 ? -14.183 9.601 -6.476 1.00 83.69 262 CYS A C 1
ATOM 2006 O O . CYS A 1 262 ? -14.369 9.343 -7.663 1.00 83.69 262 CYS A O 1
ATOM 2008 N N . ARG A 1 263 ? -13.510 10.688 -6.084 1.00 83.94 263 ARG A N 1
ATOM 2009 C CA . ARG A 1 263 ? -12.889 11.603 -7.055 1.00 83.94 263 ARG A CA 1
ATOM 2010 C C . ARG A 1 263 ? -11.388 11.343 -7.260 1.00 83.94 263 ARG A C 1
ATOM 2012 O O . ARG A 1 263 ? -10.767 12.012 -8.068 1.00 83.94 263 ARG A O 1
ATOM 2019 N N . LEU A 1 264 ? -10.795 10.355 -6.569 1.00 86.56 264 LEU A N 1
ATOM 2020 C CA . LEU A 1 264 ? -9.368 9.985 -6.701 1.00 86.56 264 LEU A CA 1
ATOM 2021 C C . LEU A 1 264 ? -9.073 9.151 -7.962 1.00 86.56 264 LEU A C 1
ATOM 2023 O O . LEU A 1 264 ? -7.908 8.992 -8.316 1.00 86.56 264 LEU A O 1
ATOM 2027 N N . GLY A 1 265 ? -10.105 8.648 -8.650 1.00 84.44 265 GLY A N 1
ATOM 2028 C CA . GLY A 1 265 ? -9.972 7.812 -9.850 1.00 84.44 265 GLY A CA 1
ATOM 2029 C C . GLY A 1 265 ? -9.033 8.380 -10.926 1.00 84.44 265 GLY A C 1
ATOM 2030 O O . GLY A 1 265 ? -8.140 7.652 -11.358 1.00 84.44 265 GLY A O 1
ATOM 2031 N N . PRO A 1 266 ? -9.148 9.663 -11.329 1.00 83.56 266 PRO A N 1
ATOM 2032 C CA . PRO A 1 266 ? -8.248 10.263 -12.316 1.00 83.56 266 PRO A CA 1
ATOM 2033 C C . PRO A 1 266 ? -6.771 10.207 -11.907 1.00 83.56 266 PRO A C 1
ATOM 2035 O O . PRO A 1 266 ? -5.939 9.777 -12.697 1.00 83.56 266 PRO A O 1
ATOM 2038 N N . VAL A 1 267 ? -6.453 10.545 -10.651 1.00 85.25 267 VAL A N 1
ATOM 2039 C CA . VAL A 1 267 ? -5.069 10.547 -10.145 1.00 85.25 267 VAL A CA 1
ATOM 2040 C C . VAL A 1 267 ? -4.471 9.140 -10.159 1.00 85.25 267 VAL A C 1
ATOM 2042 O O . VAL A 1 267 ? -3.324 8.967 -10.556 1.00 85.25 267 VAL A O 1
ATOM 2045 N N . VAL A 1 268 ? -5.246 8.124 -9.768 1.00 89.00 268 VAL A N 1
ATOM 2046 C CA . VAL A 1 268 ? -4.792 6.722 -9.796 1.00 89.00 268 VAL A CA 1
ATOM 2047 C C . VAL A 1 268 ? -4.629 6.219 -11.230 1.00 89.00 268 VAL A C 1
ATOM 2049 O O . VAL A 1 268 ? -3.700 5.472 -11.515 1.00 89.00 268 VAL A O 1
ATOM 2052 N N . THR A 1 269 ? -5.493 6.660 -12.147 1.00 89.25 269 THR A N 1
ATOM 2053 C CA . THR A 1 269 ? -5.471 6.240 -13.558 1.00 89.25 269 THR A CA 1
ATOM 2054 C C . THR A 1 269 ? -4.201 6.681 -14.276 1.00 89.25 269 THR A C 1
ATOM 2056 O O . THR A 1 269 ? -3.760 5.997 -15.188 1.00 89.25 269 THR A O 1
ATOM 2059 N N . ASP A 1 270 ? -3.560 7.769 -13.852 1.00 86.94 270 ASP A N 1
ATOM 2060 C CA . ASP A 1 270 ? -2.287 8.208 -14.436 1.00 86.94 270 ASP A CA 1
ATOM 2061 C C . ASP A 1 270 ? -1.060 7.465 -13.889 1.00 86.94 270 ASP A C 1
ATOM 2063 O O . ASP A 1 270 ? 0.050 7.649 -14.388 1.00 86.94 270 ASP A O 1
ATOM 2067 N N . MET A 1 271 ? -1.238 6.592 -12.895 1.00 91.50 271 MET A N 1
ATOM 2068 C CA . MET A 1 271 ? -0.147 5.823 -12.306 1.00 91.50 271 MET A CA 1
ATOM 2069 C C . MET A 1 271 ? 0.124 4.535 -13.084 1.00 91.50 271 MET A C 1
ATOM 2071 O O . MET A 1 271 ? -0.771 3.897 -13.642 1.00 91.50 271 MET A O 1
ATOM 2075 N N . SER A 1 272 ? 1.388 4.130 -13.062 1.00 94.25 272 SER A N 1
ATOM 2076 C CA . SER A 1 272 ? 1.876 2.887 -13.658 1.00 94.25 272 SER A CA 1
ATOM 2077 C C . SER A 1 272 ? 2.592 2.032 -12.614 1.00 94.25 272 SER A C 1
ATOM 2079 O O . SER A 1 272 ? 2.999 2.546 -11.577 1.00 94.25 272 SER A O 1
ATOM 2081 N N . PHE A 1 273 ? 2.755 0.737 -12.857 1.00 96.38 273 PHE A N 1
ATOM 2082 C CA . PHE A 1 273 ? 3.522 -0.170 -11.990 1.00 96.38 273 PHE A CA 1
ATOM 2083 C C . PHE A 1 273 ? 3.853 -1.468 -12.742 1.00 96.38 273 PHE A C 1
ATOM 2085 O O . PHE A 1 273 ? 3.384 -1.680 -13.862 1.00 96.38 273 PHE A O 1
ATOM 2092 N N . THR A 1 274 ? 4.656 -2.346 -12.139 1.00 95.44 274 THR A N 1
ATOM 2093 C CA . THR A 1 274 ? 4.921 -3.690 -12.681 1.00 95.44 274 THR A CA 1
ATOM 2094 C C . THR A 1 274 ? 4.013 -4.727 -12.042 1.00 95.44 274 THR A C 1
ATOM 2096 O O . THR A 1 274 ? 3.954 -4.815 -10.818 1.00 95.44 274 THR A O 1
ATOM 2099 N N . SER A 1 275 ? 3.351 -5.553 -12.845 1.00 95.31 275 SER A N 1
ATOM 2100 C CA . SER A 1 275 ? 2.505 -6.641 -12.355 1.00 95.31 275 SER A CA 1
ATOM 2101 C C . SER A 1 275 ? 3.177 -8.014 -12.410 1.00 95.31 275 SER A C 1
ATOM 2103 O O . SER A 1 275 ? 2.523 -9.001 -12.109 1.00 95.31 275 SER A O 1
ATOM 2105 N N . GLY A 1 276 ? 4.442 -8.123 -12.829 1.00 94.12 276 GLY A N 1
ATOM 2106 C CA . GLY A 1 276 ? 5.123 -9.415 -12.956 1.00 94.12 276 GLY A CA 1
ATOM 2107 C C . GLY A 1 276 ? 5.370 -10.104 -11.606 1.00 94.12 276 GLY A C 1
ATOM 2108 O O . GLY A 1 276 ? 6.149 -9.610 -10.784 1.00 94.12 276 GLY A O 1
ATOM 2109 N N . SER A 1 277 ? 4.780 -11.286 -11.398 1.00 94.31 277 SER A N 1
ATOM 2110 C CA . SER A 1 277 ? 4.876 -12.063 -10.148 1.00 94.31 277 SER A CA 1
ATOM 2111 C C . SER A 1 277 ? 6.313 -12.427 -9.787 1.00 94.31 277 SER A C 1
ATOM 2113 O O . SER A 1 277 ? 6.755 -12.201 -8.659 1.00 94.31 277 SER A O 1
ATOM 2115 N N . ARG A 1 278 ? 7.094 -12.898 -10.763 1.00 93.88 278 ARG A N 1
ATOM 2116 C CA . ARG A 1 278 ? 8.509 -13.257 -10.569 1.00 93.88 278 ARG A CA 1
ATOM 2117 C C . ARG A 1 278 ? 9.399 -12.047 -10.287 1.00 93.88 278 ARG A C 1
ATOM 2119 O O . ARG A 1 278 ? 10.391 -12.197 -9.573 1.00 93.88 278 ARG A O 1
ATOM 2126 N N . LEU A 1 279 ? 9.062 -10.871 -10.825 1.00 93.56 279 LEU A N 1
ATOM 2127 C CA . LEU A 1 279 ? 9.809 -9.640 -10.562 1.00 93.56 279 LEU A CA 1
ATOM 2128 C C . LEU A 1 279 ? 9.599 -9.191 -9.115 1.00 93.56 279 LEU A C 1
ATOM 2130 O O . LEU A 1 279 ? 10.583 -8.979 -8.406 1.00 93.56 279 LEU A O 1
ATOM 2134 N N . TRP A 1 280 ? 8.342 -9.090 -8.666 1.00 95.12 280 TRP A N 1
ATOM 2135 C CA . TRP A 1 280 ? 8.037 -8.689 -7.289 1.00 95.12 280 TRP A CA 1
ATOM 2136 C C . TRP A 1 280 ? 8.476 -9.731 -6.261 1.00 95.12 280 TRP A C 1
ATOM 2138 O O . TRP A 1 280 ? 8.902 -9.360 -5.180 1.00 95.12 280 TRP A O 1
ATOM 2148 N N . ALA A 1 281 ? 8.445 -11.026 -6.581 1.00 93.50 281 ALA A N 1
ATOM 2149 C CA . ALA A 1 281 ? 8.884 -12.074 -5.656 1.00 93.50 281 ALA A CA 1
ATOM 2150 C C . ALA A 1 281 ? 10.417 -12.196 -5.519 1.00 93.50 281 ALA A C 1
ATOM 2152 O O . ALA A 1 281 ? 10.903 -12.953 -4.671 1.00 93.50 281 ALA A O 1
ATOM 2153 N N . ALA A 1 282 ? 11.199 -11.512 -6.361 1.00 93.19 282 ALA A N 1
ATOM 2154 C CA . ALA A 1 282 ? 12.648 -11.654 -6.385 1.00 93.19 282 ALA A CA 1
ATOM 2155 C C . ALA A 1 282 ? 13.303 -11.105 -5.107 1.00 93.19 282 ALA A C 1
ATOM 2157 O O . ALA A 1 282 ? 13.344 -9.902 -4.861 1.00 93.19 282 ALA A O 1
ATOM 2158 N N . LYS A 1 283 ? 13.928 -11.994 -4.327 1.00 91.44 283 LYS A N 1
ATOM 2159 C CA . LYS A 1 283 ? 14.616 -11.661 -3.067 1.00 91.44 283 LYS A CA 1
ATOM 2160 C C . LYS A 1 283 ? 16.104 -11.368 -3.243 1.00 91.44 283 LYS A C 1
ATOM 2162 O O . LYS A 1 283 ? 16.752 -10.966 -2.276 1.00 91.44 283 LYS A O 1
ATOM 2167 N N . THR A 1 284 ? 16.648 -11.579 -4.442 1.00 90.81 284 THR A N 1
ATOM 2168 C CA . THR A 1 284 ? 18.055 -11.325 -4.780 1.00 90.81 284 THR A CA 1
ATOM 2169 C C . THR A 1 284 ? 18.194 -10.689 -6.168 1.00 90.81 284 THR A C 1
ATOM 2171 O O . THR A 1 284 ? 17.337 -10.915 -7.030 1.00 90.81 284 THR A O 1
ATOM 2174 N N . PRO A 1 285 ? 19.303 -9.974 -6.455 1.00 91.31 285 PRO A N 1
ATOM 2175 C CA . PRO A 1 285 ? 19.518 -9.375 -7.768 1.00 91.31 285 PRO A CA 1
ATOM 2176 C C . PRO A 1 285 ? 19.562 -10.421 -8.893 1.00 91.31 285 PRO A C 1
ATOM 2178 O O . PRO A 1 285 ? 19.104 -10.153 -9.996 1.00 91.31 285 PRO A O 1
ATOM 2181 N N . GLY A 1 286 ? 20.072 -11.630 -8.619 1.00 91.12 286 GLY A N 1
ATOM 2182 C CA . GLY A 1 286 ? 20.124 -12.716 -9.604 1.00 91.12 286 GLY A CA 1
ATOM 2183 C C . GLY A 1 286 ? 18.762 -13.360 -9.891 1.00 91.12 286 GLY A C 1
ATOM 2184 O O . GLY A 1 286 ? 18.515 -13.804 -11.010 1.00 91.12 286 GLY A O 1
ATOM 2185 N N . GLN A 1 287 ? 17.854 -13.410 -8.908 1.00 93.56 287 GLN A N 1
ATOM 2186 C CA . GLN A 1 287 ? 16.460 -13.805 -9.155 1.00 93.56 287 GLN A CA 1
ATOM 2187 C C . GLN A 1 287 ? 15.747 -12.759 -10.014 1.00 93.56 287 GLN A C 1
ATOM 2189 O O . GLN A 1 287 ? 15.100 -13.122 -10.991 1.00 93.56 287 GLN A O 1
ATOM 2194 N N . TRP A 1 288 ? 15.941 -11.478 -9.696 1.00 93.06 288 TRP A N 1
ATOM 2195 C CA . TRP A 1 288 ? 15.351 -10.373 -10.445 1.00 93.06 288 TRP A CA 1
ATOM 2196 C C . TRP A 1 288 ? 15.855 -10.325 -11.890 1.00 93.06 288 TRP A C 1
ATOM 2198 O O . TRP A 1 288 ? 15.055 -10.261 -12.814 1.00 93.06 288 TRP A O 1
ATOM 2208 N N . GLN A 1 289 ? 17.167 -10.453 -12.111 1.00 90.69 289 GLN A N 1
ATOM 2209 C CA . GLN A 1 289 ? 17.740 -10.445 -13.461 1.00 90.69 289 GLN A CA 1
ATOM 2210 C C . GLN A 1 289 ? 17.229 -11.607 -14.322 1.00 90.69 289 GLN A C 1
ATOM 2212 O O . GLN A 1 289 ? 16.994 -11.419 -15.513 1.00 90.69 289 GLN A O 1
ATOM 2217 N N . ARG A 1 290 ? 17.039 -12.796 -13.734 1.00 91.44 290 ARG A N 1
ATOM 2218 C CA . ARG A 1 290 ? 16.403 -13.919 -14.437 1.00 91.44 290 ARG A CA 1
ATOM 2219 C C . ARG A 1 290 ? 14.961 -13.601 -14.804 1.00 91.44 290 ARG A C 1
ATOM 2221 O O . ARG A 1 290 ? 14.593 -13.792 -15.951 1.00 91.44 290 ARG A O 1
ATOM 2228 N N . ALA A 1 291 ? 14.180 -13.056 -13.871 1.00 91.62 291 ALA A N 1
ATOM 2229 C CA . ALA A 1 291 ? 12.800 -12.660 -14.143 1.00 91.62 291 ALA A CA 1
ATOM 2230 C C . ALA A 1 291 ? 12.710 -11.622 -15.279 1.00 91.62 291 ALA A C 1
ATOM 2232 O O . ALA A 1 291 ? 11.908 -11.787 -16.189 1.00 91.62 291 ALA A O 1
ATOM 2233 N N . VAL A 1 292 ? 13.590 -10.616 -15.289 1.00 88.25 292 VAL A N 1
ATOM 2234 C CA . VAL A 1 292 ? 13.665 -9.615 -16.371 1.00 88.25 292 VAL A CA 1
ATOM 2235 C C . VAL A 1 292 ? 14.002 -10.243 -17.730 1.00 88.25 292 VAL A C 1
ATOM 2237 O O . VAL A 1 292 ? 13.504 -9.784 -18.751 1.00 88.25 292 VAL A O 1
ATOM 2240 N N . ASN A 1 293 ? 14.849 -11.275 -17.763 1.00 87.94 293 ASN A N 1
ATOM 2241 C CA . ASN A 1 293 ? 15.274 -11.910 -19.015 1.00 87.94 293 ASN A CA 1
ATOM 2242 C C . ASN A 1 293 ? 14.279 -12.960 -19.534 1.00 87.94 293 ASN A C 1
ATOM 2244 O O . ASN A 1 293 ? 14.216 -13.197 -20.736 1.00 87.94 293 ASN A O 1
ATOM 2248 N N . GLU A 1 294 ? 13.576 -13.642 -18.631 1.00 87.44 294 GLU A N 1
ATOM 2249 C CA . GLU A 1 294 ? 12.760 -14.820 -18.945 1.00 87.44 294 GLU A CA 1
ATOM 2250 C C . GLU A 1 294 ? 11.265 -14.507 -19.069 1.00 87.44 294 GLU A C 1
ATOM 2252 O O . GLU A 1 294 ? 10.533 -15.299 -19.657 1.00 87.44 294 GLU A O 1
ATOM 2257 N N . THR A 1 295 ? 10.792 -13.397 -18.497 1.00 83.06 295 THR A N 1
ATOM 2258 C CA . THR A 1 295 ? 9.361 -13.062 -18.443 1.00 83.06 295 THR A CA 1
ATOM 2259 C C . THR A 1 295 ? 9.106 -11.605 -18.799 1.00 83.06 295 THR A C 1
ATOM 2261 O O . THR A 1 295 ? 9.943 -10.744 -18.537 1.00 83.06 295 THR A O 1
ATOM 2264 N N . ASP A 1 296 ? 7.931 -11.327 -19.370 1.00 85.56 296 ASP A N 1
ATOM 2265 C CA . ASP A 1 296 ? 7.443 -9.955 -19.523 1.00 85.56 296 ASP A CA 1
ATOM 2266 C C . ASP A 1 296 ? 7.361 -9.295 -18.129 1.00 85.56 296 ASP A C 1
ATOM 2268 O O . ASP A 1 296 ? 6.737 -9.864 -17.226 1.00 85.56 296 ASP A O 1
ATOM 2272 N N . PRO A 1 297 ? 7.966 -8.109 -17.920 1.00 86.06 297 PRO A N 1
ATOM 2273 C CA . PRO A 1 297 ? 7.840 -7.356 -16.674 1.00 86.06 297 PRO A CA 1
ATOM 2274 C C . PRO A 1 297 ? 6.398 -7.053 -16.245 1.00 86.06 297 PRO A C 1
ATOM 2276 O O . PRO A 1 297 ? 6.168 -6.691 -15.086 1.00 86.06 297 PRO A O 1
ATOM 2279 N N . GLY A 1 298 ? 5.434 -7.151 -17.168 1.00 89.94 298 GLY A N 1
ATOM 2280 C CA . GLY A 1 298 ? 4.031 -6.859 -16.900 1.00 89.94 298 GLY A CA 1
ATOM 2281 C C . GLY A 1 298 ? 3.836 -5.377 -16.601 1.00 89.94 298 GLY A C 1
ATOM 2282 O O . GLY A 1 298 ? 3.195 -5.014 -15.619 1.00 89.94 298 GLY A O 1
ATOM 2283 N N . TRP A 1 299 ? 4.462 -4.497 -17.387 1.00 93.38 299 TRP A N 1
ATOM 2284 C CA . TRP A 1 299 ? 4.332 -3.056 -17.177 1.00 93.38 299 TRP A CA 1
ATOM 2285 C C . TRP A 1 299 ? 2.898 -2.594 -17.458 1.00 93.38 299 TRP A C 1
ATOM 2287 O O . TRP A 1 299 ? 2.440 -2.571 -18.603 1.00 93.38 299 TRP A O 1
ATOM 2297 N N . VAL A 1 300 ? 2.192 -2.189 -16.404 1.00 93.81 300 VAL A N 1
ATOM 2298 C CA . VAL A 1 300 ? 0.848 -1.620 -16.486 1.00 93.81 300 VAL A CA 1
ATOM 2299 C C . VAL A 1 300 ? 0.987 -0.111 -16.569 1.00 93.81 300 VAL A C 1
ATOM 2301 O O . VAL A 1 300 ? 1.174 0.559 -15.557 1.00 93.81 300 VAL A O 1
ATOM 2304 N N . SER A 1 301 ? 0.896 0.434 -17.780 1.00 92.31 301 SER A N 1
ATOM 2305 C CA . SER A 1 301 ? 0.931 1.882 -17.991 1.00 92.31 301 SER A CA 1
ATOM 2306 C C . SER A 1 301 ? -0.446 2.499 -17.764 1.00 92.31 301 SER A C 1
ATOM 2308 O O . SER A 1 301 ? -1.419 2.047 -18.370 1.00 92.31 301 SER A O 1
ATOM 2310 N N . ARG A 1 302 ? -0.527 3.540 -16.925 1.00 90.75 302 ARG A N 1
ATOM 2311 C CA . ARG A 1 302 ? -1.745 4.347 -16.710 1.00 90.75 302 ARG A CA 1
ATOM 2312 C C . ARG A 1 302 ? -2.992 3.496 -16.431 1.00 90.75 302 ARG A C 1
ATOM 2314 O O . ARG A 1 302 ? -4.025 3.630 -17.091 1.00 90.75 302 ARG A O 1
ATOM 2321 N N . MET A 1 303 ? -2.839 2.533 -15.518 1.00 92.19 303 MET A N 1
ATOM 2322 C CA . MET A 1 303 ? -3.865 1.545 -15.149 1.00 92.19 303 MET A CA 1
ATOM 2323 C C . MET A 1 303 ? -4.529 0.833 -16.348 1.00 92.19 303 MET A C 1
ATOM 2325 O O . MET A 1 303 ? -5.681 0.398 -16.281 1.00 92.19 303 MET A O 1
ATOM 2329 N N . ASN A 1 304 ? -3.820 0.694 -17.474 1.00 91.25 304 ASN A N 1
ATOM 2330 C CA . ASN A 1 304 ? -4.331 0.019 -18.658 1.00 91.25 304 ASN A CA 1
ATOM 2331 C C . ASN A 1 304 ? -4.054 -1.488 -18.596 1.00 91.25 304 ASN A C 1
ATOM 2333 O O . ASN A 1 304 ? -2.989 -1.972 -18.975 1.00 91.25 304 ASN A O 1
ATOM 2337 N N . PHE A 1 305 ? -5.071 -2.244 -18.190 1.00 91.31 305 PHE A N 1
ATOM 2338 C CA . PHE A 1 305 ? -5.019 -3.706 -18.087 1.00 91.31 305 PHE A CA 1
ATOM 2339 C C . PHE A 1 305 ? -5.374 -4.443 -19.388 1.00 91.31 305 PHE A C 1
ATOM 2341 O O . PHE A 1 305 ? -5.612 -5.649 -19.363 1.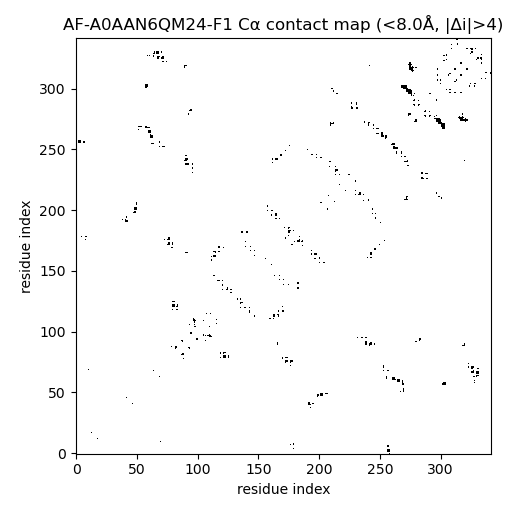00 91.31 305 PHE A O 1
ATOM 2348 N N . SER A 1 306 ? -5.472 -3.757 -20.532 1.00 88.50 306 SER A N 1
ATOM 2349 C CA . SER A 1 306 ? -5.885 -4.396 -21.795 1.00 88.50 306 SER A CA 1
ATOM 2350 C C . SER A 1 306 ? -4.899 -5.470 -22.250 1.00 88.50 306 SER A C 1
ATOM 2352 O O . SER A 1 306 ? -5.326 -6.536 -22.680 1.00 88.50 306 SER A O 1
ATOM 2354 N N . GLN A 1 307 ? -3.594 -5.212 -22.110 1.00 86.19 307 GLN A N 1
ATOM 2355 C CA . GLN A 1 307 ? -2.551 -6.182 -22.457 1.00 86.19 307 GLN A CA 1
ATOM 2356 C C . GLN A 1 307 ? -2.529 -7.359 -21.480 1.00 86.19 307 GLN A C 1
ATOM 2358 O O . GLN A 1 307 ? -2.473 -8.502 -21.916 1.00 86.19 307 GLN A O 1
ATOM 2363 N N . ILE A 1 308 ? -2.665 -7.084 -20.180 1.00 86.88 308 ILE A N 1
ATOM 2364 C CA . ILE A 1 308 ? -2.682 -8.119 -19.143 1.00 86.88 308 ILE A CA 1
ATOM 2365 C C . ILE A 1 308 ? -3.844 -9.093 -19.368 1.00 86.88 308 ILE A C 1
ATOM 2367 O O . ILE A 1 308 ? -3.620 -10.271 -19.610 1.00 86.88 308 ILE A O 1
ATOM 2371 N N . VAL A 1 309 ? -5.080 -8.592 -19.421 1.00 87.44 309 VAL A N 1
ATOM 2372 C CA . VAL A 1 309 ? -6.278 -9.440 -19.594 1.00 87.44 309 VAL A CA 1
ATOM 2373 C C . VAL A 1 309 ? -6.332 -10.105 -20.979 1.00 87.44 309 VAL A C 1
ATOM 2375 O O . VAL A 1 309 ? -6.960 -11.147 -21.158 1.00 87.44 309 VAL A O 1
ATOM 2378 N N . GLY A 1 310 ? -5.717 -9.488 -21.992 1.00 85.88 310 GLY A N 1
ATOM 2379 C CA . GLY A 1 310 ? -5.763 -9.974 -23.370 1.00 85.88 310 GLY A CA 1
ATOM 2380 C C . GLY A 1 310 ? -4.662 -10.964 -23.746 1.00 85.88 310 GLY A C 1
ATOM 2381 O O . GLY A 1 310 ? -4.853 -11.718 -24.698 1.00 85.88 310 GLY A O 1
ATOM 2382 N N . ARG A 1 311 ? -3.505 -10.924 -23.075 1.00 83.69 311 ARG A N 1
ATOM 2383 C CA . ARG A 1 311 ? -2.289 -11.622 -23.530 1.00 83.69 311 ARG A CA 1
ATOM 2384 C C . ARG A 1 311 ? -1.448 -12.235 -22.419 1.00 83.69 311 ARG A C 1
ATOM 2386 O O . ARG A 1 311 ? -0.706 -13.165 -22.716 1.00 83.69 311 ARG A O 1
ATOM 2393 N N . ALA A 1 312 ? -1.507 -11.706 -21.199 1.00 87.06 312 ALA A N 1
ATOM 2394 C CA . ALA A 1 312 ? -0.711 -12.250 -20.110 1.00 87.06 312 ALA A CA 1
ATOM 2395 C C . ALA A 1 312 ? -1.340 -13.543 -19.587 1.00 87.06 312 ALA A C 1
ATOM 2397 O O . ALA A 1 312 ? -2.564 -13.672 -19.510 1.00 87.06 312 ALA A O 1
ATOM 2398 N N . ASP A 1 313 ? -0.465 -14.465 -19.214 1.00 90.06 313 ASP A N 1
ATOM 2399 C CA . ASP A 1 313 ? -0.778 -15.638 -18.408 1.00 90.06 313 ASP A CA 1
ATOM 2400 C C . ASP A 1 313 ? -1.061 -15.162 -16.960 1.00 90.06 313 ASP A C 1
ATOM 2402 O O . ASP A 1 313 ? -0.224 -14.450 -16.381 1.00 90.06 313 ASP A O 1
ATOM 2406 N N . PRO A 1 314 ? -2.264 -15.435 -16.412 1.00 90.50 314 PRO A N 1
ATOM 2407 C CA . PRO A 1 314 ? -2.623 -15.093 -15.038 1.00 90.50 314 PRO A CA 1
ATOM 2408 C C . PRO A 1 314 ? -1.602 -15.494 -13.966 1.00 90.50 314 PRO A C 1
ATOM 2410 O O . PRO A 1 314 ? -1.376 -14.700 -13.049 1.00 90.50 314 PRO A O 1
ATOM 2413 N N . ALA A 1 315 ? -0.941 -16.651 -14.070 1.00 90.38 315 ALA A N 1
ATOM 2414 C CA . ALA A 1 315 ? 0.068 -17.093 -13.100 1.00 90.38 315 ALA A CA 1
ATOM 2415 C C . ALA A 1 315 ? 1.324 -16.194 -13.071 1.00 90.38 315 ALA A C 1
ATOM 2417 O O . ALA A 1 315 ? 2.050 -16.125 -12.069 1.00 90.38 315 ALA A O 1
ATOM 2418 N N . ASN A 1 316 ? 1.576 -15.447 -14.148 1.00 91.44 316 ASN A N 1
ATOM 2419 C CA . ASN A 1 316 ? 2.652 -14.459 -14.216 1.00 91.44 316 ASN A CA 1
ATOM 2420 C C . ASN A 1 316 ? 2.263 -13.077 -13.668 1.00 91.44 316 ASN A C 1
ATOM 2422 O O . ASN A 1 316 ? 3.125 -12.197 -13.576 1.00 91.4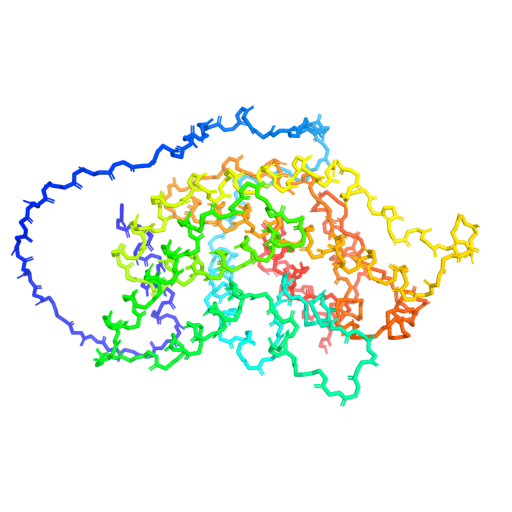4 316 ASN A O 1
ATOM 2426 N N . VAL A 1 317 ? 1.006 -12.877 -13.266 1.00 94.50 317 VAL A N 1
ATOM 2427 C CA . VAL A 1 317 ? 0.528 -11.622 -12.681 1.00 94.50 317 VAL A CA 1
ATOM 2428 C C . VAL A 1 317 ? 0.490 -11.734 -11.166 1.00 94.50 317 VAL A C 1
ATOM 2430 O O . VAL A 1 317 ? -0.048 -12.668 -10.581 1.00 94.50 317 VAL A O 1
ATOM 2433 N N . ASP A 1 318 ? 1.102 -10.764 -10.509 1.00 94.88 318 ASP A N 1
ATOM 2434 C CA . ASP A 1 318 ? 1.181 -10.714 -9.068 1.00 94.88 318 ASP A CA 1
ATOM 2435 C C . ASP A 1 318 ? -0.126 -10.227 -8.436 1.00 94.88 318 ASP A C 1
ATOM 2437 O O . ASP A 1 318 ? -0.999 -9.641 -9.078 1.00 94.88 318 ASP A O 1
ATOM 2441 N N . GLU A 1 319 ? -0.263 -10.454 -7.134 1.00 93.94 319 GLU A N 1
ATOM 2442 C CA . GLU A 1 319 ? -1.497 -10.130 -6.423 1.00 93.94 319 GLU A CA 1
ATOM 2443 C C . GLU A 1 319 ? -1.860 -8.639 -6.499 1.00 93.94 319 GLU A C 1
ATOM 2445 O O . GLU A 1 319 ? -3.035 -8.279 -6.603 1.00 93.94 319 GLU A O 1
ATOM 2450 N N . PHE A 1 320 ? -0.853 -7.760 -6.473 1.00 96.19 320 PHE A N 1
ATOM 2451 C CA . PHE A 1 320 ? -1.068 -6.327 -6.628 1.00 96.19 320 PHE A CA 1
ATOM 2452 C C . PHE A 1 320 ? -1.724 -6.020 -7.979 1.00 96.19 320 PHE A C 1
ATOM 2454 O O . PHE A 1 320 ? -2.735 -5.314 -8.039 1.00 96.19 320 PHE A O 1
ATOM 2461 N N . GLY A 1 321 ? -1.173 -6.593 -9.051 1.00 96.19 321 GLY A N 1
ATOM 2462 C CA . GLY A 1 321 ? -1.695 -6.517 -10.404 1.00 96.19 321 GLY A CA 1
ATOM 2463 C C . GLY A 1 321 ? -3.122 -7.032 -10.504 1.00 96.19 321 GLY A C 1
ATOM 2464 O O . GLY A 1 321 ? -3.972 -6.315 -11.028 1.00 96.19 321 GLY A O 1
ATOM 2465 N N . VAL A 1 322 ? -3.412 -8.211 -9.946 1.00 95.75 322 VAL A N 1
ATOM 2466 C CA . VAL A 1 322 ? -4.767 -8.793 -9.940 1.00 95.75 322 VAL A CA 1
ATOM 2467 C C . VAL A 1 322 ? -5.753 -7.874 -9.225 1.00 95.75 322 VAL A C 1
ATOM 2469 O O . VAL A 1 322 ? -6.810 -7.558 -9.769 1.00 95.75 322 VAL A O 1
ATOM 2472 N N . MET A 1 323 ? -5.412 -7.374 -8.037 1.00 95.38 323 MET A N 1
ATOM 2473 C CA . MET A 1 323 ? -6.301 -6.484 -7.293 1.00 95.38 323 MET A CA 1
ATOM 2474 C C . MET A 1 323 ? -6.570 -5.171 -8.045 1.00 95.38 323 MET A C 1
ATOM 2476 O O . MET A 1 323 ? -7.711 -4.693 -8.078 1.00 95.38 323 MET A O 1
ATOM 2480 N N . MET A 1 324 ? -5.553 -4.580 -8.674 1.00 95.50 324 MET A N 1
ATOM 2481 C CA . MET A 1 324 ? -5.743 -3.375 -9.488 1.00 95.50 324 MET A CA 1
ATOM 2482 C C . MET A 1 324 ? -6.538 -3.676 -10.763 1.00 95.50 324 MET A C 1
ATOM 2484 O O . MET A 1 324 ? -7.417 -2.897 -11.131 1.00 95.50 324 MET A O 1
ATOM 2488 N N . ALA A 1 325 ? -6.347 -4.848 -11.368 1.00 94.50 325 ALA A N 1
ATOM 2489 C CA . ALA A 1 325 ? -7.148 -5.301 -12.494 1.00 94.50 325 ALA A CA 1
ATOM 2490 C C . ALA A 1 325 ? -8.626 -5.473 -12.100 1.00 94.50 325 ALA A C 1
ATOM 2492 O O . ALA A 1 325 ? -9.495 -4.979 -12.813 1.00 94.50 325 ALA A O 1
ATOM 2493 N N . VAL A 1 326 ? -8.939 -6.054 -10.933 1.00 94.19 326 VAL A N 1
ATOM 2494 C CA . VAL A 1 326 ? -10.323 -6.157 -10.417 1.00 94.19 326 VAL A CA 1
ATOM 2495 C C . VAL A 1 326 ? -10.945 -4.775 -10.203 1.00 94.19 326 VAL A C 1
ATOM 2497 O O . VAL A 1 326 ? -12.131 -4.573 -10.489 1.00 94.19 326 VAL A O 1
ATOM 2500 N N . THR A 1 327 ? -10.142 -3.818 -9.733 1.00 91.56 327 THR A N 1
ATOM 2501 C CA . THR A 1 327 ? -10.563 -2.426 -9.502 1.00 91.56 327 THR A CA 1
ATOM 2502 C C . THR A 1 327 ? -10.931 -1.717 -10.812 1.00 91.56 327 THR A C 1
ATOM 2504 O O . THR A 1 327 ? -11.888 -0.946 -10.839 1.00 91.56 327 THR A O 1
ATOM 2507 N N . TYR A 1 328 ? -10.215 -1.991 -11.908 1.00 90.81 328 TYR A N 1
ATOM 2508 C CA . TYR A 1 328 ? -10.360 -1.271 -13.184 1.00 90.81 328 TYR A CA 1
ATOM 2509 C C . TYR A 1 328 ? -11.141 -2.016 -14.274 1.00 90.81 328 TYR A C 1
ATOM 2511 O O . TYR A 1 328 ? -11.683 -1.382 -15.177 1.00 90.81 328 TYR A O 1
ATOM 2519 N N . ARG A 1 329 ? -11.192 -3.348 -14.227 1.00 91.38 329 ARG A N 1
ATOM 2520 C CA . ARG A 1 329 ? -11.844 -4.202 -15.235 1.00 91.38 329 ARG A CA 1
ATOM 2521 C C . ARG A 1 329 ? -13.076 -4.925 -14.710 1.00 91.38 329 ARG A C 1
ATOM 2523 O O . ARG A 1 329 ? -13.858 -5.410 -15.519 1.00 91.38 329 ARG A O 1
ATOM 2530 N N . GLY A 1 330 ? -13.275 -4.943 -13.394 1.00 91.69 330 GLY A N 1
ATOM 2531 C CA . GLY A 1 330 ? -14.369 -5.665 -12.756 1.00 91.69 330 GLY A CA 1
ATOM 2532 C C . GLY A 1 330 ? -13.968 -7.084 -12.351 1.00 91.69 330 GLY A C 1
ATOM 2533 O O . GLY A 1 330 ? -13.165 -7.726 -13.020 1.00 91.69 330 GLY A O 1
ATOM 2534 N N . LYS A 1 331 ? -14.537 -7.568 -11.244 1.00 93.19 331 LYS A N 1
ATOM 2535 C CA . LYS A 1 331 ? -14.262 -8.894 -10.677 1.00 93.19 331 LYS A CA 1
ATOM 2536 C C . LYS A 1 331 ? -14.550 -10.013 -11.675 1.00 93.19 331 LYS A C 1
ATOM 2538 O O . LYS A 1 331 ? -13.654 -10.802 -11.931 1.00 93.19 331 LYS A O 1
ATOM 2543 N N . ASP A 1 332 ? -15.736 -10.015 -12.277 1.00 92.75 332 ASP A N 1
ATOM 2544 C CA . ASP A 1 332 ? -16.183 -11.096 -13.166 1.00 92.75 332 ASP A CA 1
ATOM 2545 C C . ASP A 1 332 ? -15.247 -11.254 -14.377 1.00 92.75 332 ASP A C 1
ATOM 2547 O O . ASP A 1 332 ? -14.808 -12.352 -14.693 1.00 92.75 332 ASP A O 1
ATOM 2551 N N . VAL A 1 333 ? -14.821 -10.135 -14.980 1.00 92.50 333 VAL A N 1
ATOM 2552 C CA . VAL A 1 333 ? -13.862 -10.132 -16.102 1.00 92.50 333 VAL A CA 1
ATOM 2553 C C . VAL A 1 333 ? -12.519 -10.746 -15.707 1.00 92.50 333 VAL A C 1
ATOM 2555 O O . VAL A 1 333 ? -11.890 -11.431 -16.513 1.00 92.50 333 VAL A O 1
ATOM 2558 N N . ILE A 1 334 ? -12.049 -10.466 -14.491 1.00 94.69 334 ILE A N 1
ATOM 2559 C CA . ILE A 1 334 ? -10.770 -10.983 -14.000 1.00 94.69 334 ILE A CA 1
ATOM 2560 C C . ILE A 1 334 ? -10.895 -12.446 -13.578 1.00 94.69 334 ILE A C 1
ATOM 2562 O O . ILE A 1 334 ? -9.980 -13.211 -13.851 1.00 94.69 334 ILE A O 1
ATOM 2566 N N . GLU A 1 335 ? -12.016 -12.863 -12.991 1.00 92.81 335 GLU A N 1
ATOM 2567 C CA . GLU A 1 335 ? -12.287 -14.273 -12.684 1.00 92.81 335 GLU A CA 1
ATOM 2568 C C . GLU A 1 335 ? -12.369 -15.121 -13.954 1.00 92.81 335 GLU A C 1
ATOM 2570 O O . GLU A 1 335 ? -11.693 -16.145 -14.033 1.00 92.81 335 GLU A O 1
ATOM 2575 N N . ASP A 1 336 ? -13.081 -14.653 -14.981 1.00 92.31 336 ASP A N 1
ATOM 2576 C CA . ASP A 1 336 ? -13.144 -15.318 -16.286 1.00 92.31 336 ASP A CA 1
ATOM 2577 C C . ASP A 1 336 ? -11.768 -15.410 -16.953 1.00 92.31 336 ASP A C 1
ATOM 2579 O O . ASP A 1 336 ? -11.467 -16.390 -17.631 1.00 92.31 336 ASP A O 1
ATOM 2583 N N . TRP A 1 337 ? -10.924 -14.386 -16.797 1.00 92.81 337 TRP A N 1
ATOM 2584 C CA . TRP A 1 337 ? -9.558 -14.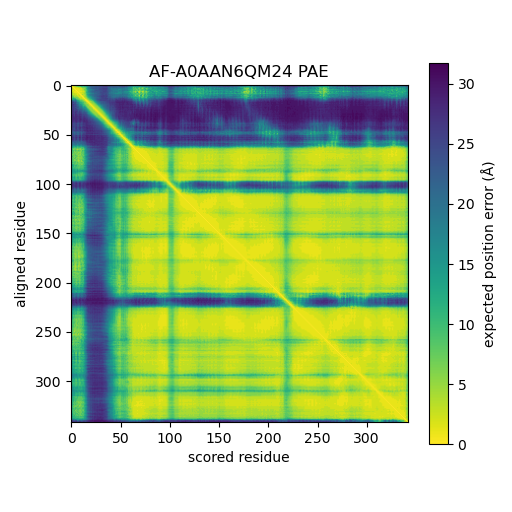400 -17.319 1.00 92.81 337 TRP A CA 1
ATOM 2585 C C . TRP A 1 337 ? -8.660 -15.375 -16.549 1.00 92.81 337 TRP A C 1
ATOM 2587 O O . TRP A 1 337 ? -7.954 -16.151 -17.188 1.00 92.81 337 TRP A O 1
ATOM 2597 N N . MET A 1 338 ? -8.733 -15.400 -15.214 1.00 90.31 338 MET A N 1
ATOM 2598 C CA . MET A 1 338 ? -7.990 -16.351 -14.375 1.00 90.31 338 MET A CA 1
ATOM 2599 C C . MET A 1 338 ? -8.428 -17.804 -14.617 1.00 90.31 338 MET A C 1
ATOM 2601 O O . MET A 1 338 ? -7.604 -18.709 -14.576 1.00 90.31 338 MET A O 1
ATOM 2605 N N . ALA A 1 339 ? -9.708 -18.039 -14.921 1.00 88.12 339 ALA A N 1
ATOM 2606 C CA . ALA A 1 339 ? -10.242 -19.377 -15.178 1.00 88.12 339 ALA A CA 1
ATOM 2607 C C . ALA A 1 339 ? -9.784 -19.997 -16.512 1.00 88.12 339 ALA A C 1
ATOM 2609 O O . ALA A 1 339 ? -9.981 -21.190 -16.713 1.00 88.12 339 ALA A O 1
ATOM 2610 N N . ARG A 1 340 ? -9.159 -19.229 -17.419 1.00 78.62 340 ARG A N 1
ATOM 2611 C CA . ARG A 1 340 ? -8.614 -19.753 -18.691 1.00 78.62 340 ARG A CA 1
ATOM 2612 C C . ARG A 1 340 ? -7.392 -20.658 -18.511 1.00 78.62 340 ARG A C 1
ATOM 2614 O O . ARG A 1 340 ? -6.944 -21.245 -19.490 1.00 78.62 340 ARG A O 1
ATOM 2621 N N . GLU A 1 341 ? -6.849 -20.732 -17.299 1.00 58.53 341 GLU A N 1
ATOM 2622 C CA . GLU A 1 341 ? -5.735 -21.616 -16.933 1.00 58.53 341 GLU A CA 1
ATOM 2623 C C . GLU A 1 341 ? -6.176 -22.989 -16.391 1.00 58.53 341 GLU A C 1
ATOM 2625 O O . GLU A 1 341 ? -5.321 -23.790 -16.010 1.00 58.53 341 GLU A O 1
ATOM 2630 N N . LEU A 1 342 ? -7.484 -23.276 -16.358 1.00 45.84 342 LEU A N 1
ATOM 2631 C CA . LEU A 1 342 ? -8.032 -24.610 -16.071 1.00 45.84 342 LEU A CA 1
ATOM 2632 C C . LEU A 1 342 ? -8.370 -25.361 -17.364 1.00 45.84 342 LEU A C 1
ATOM 2634 O O . LEU A 1 342 ? -8.111 -26.584 -17.400 1.00 45.84 342 LEU A O 1
#

Radius of gyration: 20.6 Å; Cα contacts (8 Å, |Δi|>4): 367; chains: 1; bounding box: 58×47×52 Å

Solvent-accessible surface area (backbone atoms only — not comparable to full-atom values): 19985 Å² total; per-residue (Å²): 121,62,68,40,52,52,49,51,49,52,53,50,60,74,72,48,83,88,81,90,81,86,88,82,92,83,89,89,77,95,78,92,79,91,80,89,76,95,68,83,77,69,69,77,89,78,68,57,78,58,83,74,80,82,60,93,80,46,73,84,57,64,71,69,56,69,70,23,52,52,50,53,53,53,50,47,58,44,39,48,51,40,27,64,76,69,56,36,47,79,45,46,61,62,60,75,49,39,72,88,86,55,101,78,68,50,71,69,78,32,41,55,70,54,41,49,51,42,47,54,47,25,50,48,55,67,69,52,44,90,92,46,38,70,62,45,55,48,49,50,50,52,55,50,49,55,62,75,65,44,89,58,64,93,73,52,49,71,70,53,47,49,41,44,50,51,24,50,51,54,53,42,33,50,25,61,62,72,71,53,67,68,42,27,55,55,36,61,72,41,44,44,56,54,49,51,54,46,36,53,50,48,64,73,67,44,79,63,67,47,68,51,67,72,72,66,74,64,81,69,90,59,65,87,57,52,63,60,54,52,43,52,51,36,52,51,44,50,36,49,43,39,42,50,49,49,56,51,46,54,56,29,55,50,32,31,55,67,73,71,50,38,86,51,40,67,69,53,22,66,37,26,51,70,18,16,28,55,50,74,66,36,77,44,45,70,47,28,53,48,28,64,75,76,40,75,58,42,74,29,58,28,61,46,51,65,59,50,76,70,70,52,60,58,87,50,46,20,70,47,37,52,54,50,39,21,60,71,66,34,38,68,58,48,51,60,49,52,55,74,81,113

Mean predicted aligned error: 9.83 Å

Foldseek 3Di:
DVQLLVLLVVLVPVVDDDDDDDDDDDDDDDDDDDDDDDDDQPDDDPPLVDPLPPPVPFQQPFAADSVLLSVLLVLLLCQLVCCLVVVDGPQRALQLQWDPDDPDTDSLNSQPPLVNLLNVLSVVVVVDDPVCPVVSLVSLVVSLVCLVVPPCVVVDDLSRLLSSLVSNSSSLSCQCNVSDPVSNVVSVVCLSVSVVSLSVSDVVVDDCLQVCVLLVPPCDPPVVDDLQRSLNVLLVSQSNLLSSLSSLVSVQSSCCSPPVTGPSSSVSLQGKHFFFAQCSNDNDSVSNVCCSVPHDSRIQGSLDCCCVLPPNQPVRGHPSRLSSCCRRVNDVSSVVSNVVVD

Sequence (342 aa):
MSAFQDFLHGLNALGGGSSTSNTTSASNSAGTGSTGTWVPVVSDYGDNPWPIFFNASGPANTSISRPSMVYCVSQYRAWPHRWVVEATTPFIHPSLYGQYGGSNSSLLSGLPPALQDAFAVSAAYIAKNEANSDLIMQLVETKTNALLYSPDQSNWTILRQLAALQALLIYQMIRLFDGDIRQRALAEAVEPVQAAWTAALQARVGGDIFQGADLHLHAGDDAASSMSTRWRRWLFSESVRRTIIISFVIRGIYAMAKQGYCRLGPVVTDMSFTSGSRLWAAKTPGQWQRAVNETDPGWVSRMNFSQIVGRADPANVDEFGVMMAVTYRGKDVIEDWMAREL

pLDDT: mean 80.77, std 21.8, range [24.12, 98.62]